Protein AF-A0A7X8NQA2-F1 (afdb_monomer)

Nearest PDB structures (foldseek):
  8ux9-assembly1_A  TM=7.783E-01  e=4.425E-11  Escherichia coli B185
  8v48-assembly1_J  TM=8.030E-01  e=1.819E-10  Escherichia coli B185
  8dl6-assembly1_A  TM=2.059E-01  e=3.584E+00  Homo sapiens

pLDDT: mean 93.81, std 5.47, range [41.94, 98.25]

Solvent-accessible surface area (backbone atoms only — not comparable to full-atom values): 16676 Å² total; per-residue (Å²): 132,83,81,62,21,37,68,70,52,44,52,52,55,52,63,72,46,92,45,40,32,36,39,24,47,40,69,70,57,42,52,46,53,52,48,35,48,76,61,28,90,85,40,56,78,62,43,75,44,42,41,79,44,53,62,37,82,92,47,69,93,54,53,51,56,55,41,46,52,49,57,59,71,71,55,62,86,94,39,76,55,55,82,32,37,31,33,46,35,61,30,56,63,64,83,38,41,39,92,85,78,64,44,73,47,79,71,59,85,61,87,68,55,92,42,42,41,42,32,67,19,21,23,77,56,34,80,58,66,40,58,70,52,54,50,52,49,32,56,68,74,32,59,91,62,47,43,71,68,48,48,52,54,40,57,68,38,47,51,48,23,22,18,50,10,18,22,47,33,50,46,26,52,78,58,73,33,58,88,65,46,68,85,62,76,52,71,88,37,48,48,80,54,96,90,36,78,44,73,41,65,64,49,25,57,56,31,41,75,70,70,37,89,73,20,80,59,45,52,58,52,24,54,49,45,22,65,79,52,30,74,76,47,53,41,97,69,33,18,34,37,54,11,35,35,74,50,19,51,50,38,36,30,45,48,47,22,48,50,42,34,76,71,73,44,55,63,68,61,21,46,37,70,44,65,69,42,56,72,59,51,50,52,53,47,47,55,51,57,39,71,49,66,55,84,78,46,58,53,54,36,67,71,44,102

Sequence (305 aa):
MSNRYSLGGYRIAILARTSKTLLVEGKDDKELVDCLRLSMPAVPTLTVDTQELIDDPALFGLGAKARVDHFLSTLPNGSPIREKVVGFVDREWEEMVDIHTHDPLPWCSPTQTDIRLKTSGHSIENYGFSVDFVEKYLRHFGKSVATEEVVNAVRLAVPESLRAGAAFSEVARRRQLISRCTDILDLSDVSWSNGRLIISSAVDQKLVNRGAHNAVGFISDFNQRYTDRWSTAPFSTEADLHAHGHIGEMVLWMAVAKIVVNSGFSEAVAQELATGRRDERRRVWHVWLASRPLHELSPLDDALA

Mean predicted aligned error: 3.95 Å

Radius of gyration: 20.4 Å; Cα contacts (8 Å, |Δi|>4): 463; chains: 1; bounding box: 51×40×55 Å

Structure (mmCIF, N/CA/C/O backbone):
data_AF-A0A7X8NQA2-F1
#
_entry.id   AF-A0A7X8NQA2-F1
#
loop_
_atom_site.group_PDB
_atom_site.id
_atom_site.type_symbol
_atom_site.label_atom_id
_atom_site.label_alt_id
_atom_site.label_comp_id
_atom_site.label_asym_id
_atom_site.label_entity_id
_atom_site.label_seq_id
_atom_site.pdbx_PDB_ins_code
_atom_site.Cartn_x
_atom_site.Cartn_y
_atom_site.Cartn_z
_atom_site.occupancy
_atom_site.B_iso_or_equiv
_atom_site.auth_seq_id
_atom_site.au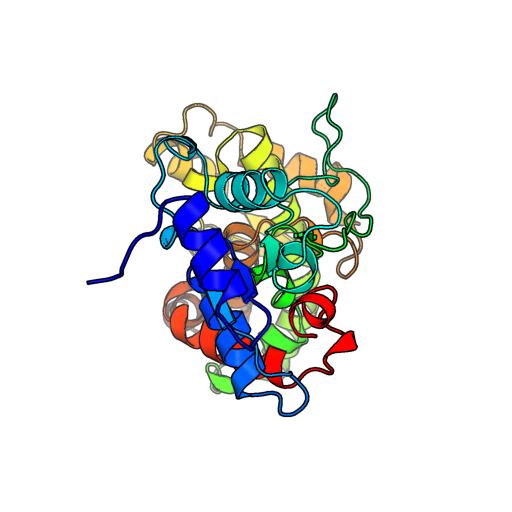th_comp_id
_atom_site.auth_asym_id
_atom_site.auth_atom_id
_atom_site.pdbx_PDB_model_num
ATOM 1 N N . MET A 1 1 ? 7.392 -23.809 -17.533 1.00 41.94 1 MET A N 1
ATOM 2 C CA . MET A 1 1 ? 8.821 -23.473 -17.371 1.00 41.94 1 MET A CA 1
ATOM 3 C C . MET A 1 1 ? 8.957 -22.005 -17.724 1.00 41.94 1 MET A C 1
ATOM 5 O O . MET A 1 1 ? 8.778 -21.679 -18.889 1.00 41.94 1 MET A O 1
ATOM 9 N N . SER A 1 2 ? 9.115 -21.111 -16.745 1.00 53.59 2 SER A N 1
ATOM 10 C CA . SER A 1 2 ? 9.407 -19.711 -17.064 1.00 53.59 2 SER A CA 1
ATOM 11 C C . SER A 1 2 ? 10.858 -19.636 -17.529 1.00 53.59 2 SER A C 1
ATOM 13 O O . SER A 1 2 ? 11.761 -20.102 -16.835 1.00 53.59 2 SER A O 1
ATOM 15 N N . ASN A 1 3 ? 11.079 -19.118 -18.736 1.00 70.00 3 ASN A N 1
ATOM 16 C CA . ASN A 1 3 ? 12.426 -18.820 -19.203 1.00 70.00 3 ASN A CA 1
ATOM 17 C C . ASN A 1 3 ? 12.959 -17.682 -18.335 1.00 70.00 3 ASN A C 1
ATOM 19 O O . ASN A 1 3 ? 12.447 -16.567 -18.403 1.00 70.00 3 ASN A O 1
ATOM 23 N N . ARG A 1 4 ? 13.940 -17.988 -17.488 1.00 91.19 4 ARG A N 1
ATOM 24 C CA . ARG A 1 4 ? 14.677 -16.982 -16.731 1.00 91.19 4 ARG A CA 1
ATOM 25 C C . ARG A 1 4 ? 15.838 -16.475 -17.582 1.00 91.19 4 ARG A C 1
ATOM 27 O O . ARG A 1 4 ? 16.501 -17.261 -18.258 1.00 91.19 4 ARG A O 1
ATOM 34 N N . TYR A 1 5 ? 16.058 -15.169 -17.576 1.00 95.94 5 TYR A N 1
ATOM 35 C CA . TYR A 1 5 ? 17.045 -14.485 -18.403 1.00 95.94 5 TYR A CA 1
ATOM 36 C C . TYR A 1 5 ? 18.242 -14.036 -17.563 1.00 95.94 5 TYR A C 1
ATOM 38 O O . TYR A 1 5 ? 18.062 -13.558 -16.451 1.00 95.94 5 TYR A O 1
ATOM 46 N N . SER A 1 6 ? 19.454 -14.071 -18.119 1.00 96.94 6 SER A N 1
ATOM 47 C CA . SER A 1 6 ? 20.542 -13.228 -17.600 1.00 96.94 6 SER A CA 1
ATOM 48 C C . SER A 1 6 ? 20.225 -11.745 -17.834 1.00 96.94 6 SER A C 1
ATOM 50 O O . SER A 1 6 ? 19.360 -11.420 -18.654 1.00 96.94 6 SER A O 1
ATOM 52 N N . LEU A 1 7 ? 20.960 -10.822 -17.201 1.00 97.06 7 LEU A N 1
ATOM 53 C CA . LEU A 1 7 ? 20.779 -9.380 -17.427 1.00 97.06 7 LEU A CA 1
ATOM 54 C C . LEU A 1 7 ? 20.881 -9.032 -18.919 1.00 97.06 7 LEU A C 1
ATOM 56 O O . LEU A 1 7 ? 20.012 -8.360 -19.472 1.00 97.06 7 LEU A O 1
ATOM 60 N N . GLY A 1 8 ? 21.917 -9.537 -19.597 1.00 96.62 8 GLY A N 1
ATOM 61 C CA . GLY A 1 8 ? 22.110 -9.330 -21.035 1.00 96.62 8 GLY A CA 1
ATOM 62 C C . GLY A 1 8 ? 21.006 -9.964 -21.886 1.00 96.62 8 GLY A C 1
ATOM 63 O O . GLY A 1 8 ? 20.509 -9.332 -22.818 1.00 96.62 8 GLY A O 1
ATOM 64 N N . GLY A 1 9 ? 20.575 -11.181 -21.537 1.00 96.94 9 GLY A N 1
ATOM 65 C CA . GLY A 1 9 ? 19.479 -11.865 -22.226 1.00 96.94 9 GLY A CA 1
ATOM 66 C C . GLY A 1 9 ? 18.154 -11.110 -22.108 1.00 96.94 9 GLY A C 1
ATOM 67 O O . GLY A 1 9 ? 17.432 -10.976 -23.096 1.00 96.94 9 GLY A O 1
ATOM 68 N N . TYR A 1 10 ? 17.868 -10.549 -20.933 1.00 97.62 10 TYR A N 1
ATOM 69 C CA . TYR A 1 10 ? 16.650 -9.783 -20.694 1.00 97.62 10 TYR A CA 1
ATOM 70 C C . TYR A 1 10 ? 16.638 -8.468 -21.484 1.00 97.62 10 TYR A C 1
ATOM 72 O O . TYR A 1 10 ? 15.624 -8.116 -22.086 1.00 97.62 10 TYR A O 1
ATOM 80 N N . ARG A 1 11 ? 17.790 -7.787 -21.601 1.00 97.12 11 ARG A N 1
ATOM 81 C CA . ARG A 1 11 ? 17.921 -6.603 -22.472 1.00 97.12 11 ARG A CA 1
ATOM 82 C C . ARG A 1 11 ? 17.587 -6.918 -23.928 1.00 97.12 11 ARG A C 1
ATOM 84 O O . ARG A 1 11 ? 16.862 -6.160 -24.569 1.00 97.12 11 ARG A O 1
ATOM 91 N N . ILE A 1 12 ? 18.099 -8.035 -24.447 1.00 96.75 12 ILE A N 1
ATOM 92 C CA . ILE A 1 12 ? 17.811 -8.479 -25.818 1.00 96.75 12 ILE A CA 1
ATOM 93 C C . ILE A 1 12 ? 16.317 -8.788 -25.971 1.00 96.75 12 ILE A C 1
ATOM 95 O O . ILE A 1 12 ? 15.709 -8.372 -26.957 1.00 96.75 12 ILE A O 1
ATOM 99 N N . ALA A 1 13 ? 15.711 -9.455 -24.984 1.00 96.88 13 ALA A N 1
ATOM 100 C CA . ALA A 1 13 ? 14.282 -9.754 -24.987 1.00 96.88 13 ALA A CA 1
ATOM 101 C C . ALA A 1 13 ? 13.421 -8.479 -25.036 1.00 96.88 13 ALA A C 1
ATOM 103 O O . ALA A 1 13 ? 12.492 -8.415 -25.837 1.00 96.88 13 ALA A O 1
ATOM 104 N N . ILE A 1 14 ? 13.755 -7.448 -24.251 1.00 97.19 14 ILE A N 1
ATOM 105 C CA . ILE A 1 14 ? 13.066 -6.146 -24.288 1.00 97.19 14 ILE A CA 1
ATOM 106 C C . ILE A 1 14 ? 13.226 -5.478 -25.656 1.00 97.19 14 ILE A C 1
ATOM 108 O O . ILE A 1 14 ? 12.245 -5.037 -26.251 1.00 97.19 14 ILE A O 1
ATOM 112 N N . LEU A 1 15 ? 14.450 -5.421 -26.187 1.00 96.88 15 LEU A N 1
ATOM 113 C CA . LEU A 1 15 ? 14.716 -4.783 -27.479 1.00 96.88 15 LEU A CA 1
ATOM 114 C C . LEU A 1 15 ? 13.950 -5.445 -28.631 1.00 96.88 15 LEU A C 1
ATOM 116 O O . LEU A 1 15 ? 13.504 -4.739 -29.540 1.00 96.88 15 LEU A O 1
ATOM 120 N N . ALA A 1 16 ? 13.765 -6.766 -28.568 1.00 96.31 16 ALA A N 1
ATOM 121 C CA . ALA A 1 16 ? 13.030 -7.545 -29.560 1.00 96.31 16 ALA A CA 1
ATOM 122 C C . ALA A 1 16 ? 11.504 -7.335 -29.518 1.00 96.31 16 ALA A C 1
ATOM 124 O O . ALA A 1 16 ? 10.824 -7.642 -30.497 1.00 96.31 16 ALA A O 1
ATOM 125 N N . ARG A 1 17 ? 10.945 -6.817 -28.416 1.00 95.38 17 ARG A N 1
ATOM 126 C CA . ARG A 1 17 ? 9.503 -6.549 -28.295 1.00 95.38 17 ARG A CA 1
ATOM 127 C C . ARG A 1 17 ? 9.097 -5.316 -29.089 1.00 95.38 17 ARG A C 1
ATOM 129 O O . ARG A 1 17 ? 9.860 -4.360 -29.220 1.00 95.38 17 ARG A O 1
ATOM 136 N N . THR A 1 18 ? 7.867 -5.318 -29.587 1.00 93.31 18 THR A N 1
ATOM 137 C CA . THR A 1 18 ? 7.252 -4.143 -30.218 1.00 93.31 18 THR A CA 1
ATOM 138 C C . THR A 1 18 ? 6.720 -3.150 -29.185 1.00 93.31 18 THR A C 1
ATOM 140 O O . THR A 1 18 ? 6.811 -1.948 -29.408 1.00 93.31 18 THR A O 1
ATOM 143 N N . SER A 1 19 ? 6.194 -3.641 -28.062 1.00 94.25 19 SER A N 1
ATOM 144 C CA . SER A 1 19 ? 5.661 -2.843 -26.955 1.00 94.25 19 SER A CA 1
ATOM 145 C C . SER A 1 19 ? 6.752 -2.350 -26.000 1.00 94.25 19 SER A C 1
ATOM 147 O O . SER A 1 19 ? 7.810 -2.974 -25.859 1.00 94.25 19 SER A O 1
ATOM 149 N N . LYS A 1 20 ? 6.458 -1.252 -25.288 1.00 95.31 20 LYS A N 1
ATOM 150 C CA . LYS A 1 20 ? 7.202 -0.869 -24.080 1.00 95.31 20 LYS A CA 1
ATOM 151 C C . LYS A 1 20 ? 7.049 -1.952 -23.007 1.00 95.31 20 LYS A C 1
ATOM 153 O O . LYS A 1 20 ? 6.038 -2.657 -22.957 1.00 95.31 20 LYS A O 1
ATOM 158 N N . THR A 1 21 ? 8.058 -2.085 -22.156 1.00 97.38 21 THR A N 1
ATOM 159 C CA . THR A 1 21 ? 8.069 -2.993 -21.008 1.00 97.38 21 THR A CA 1
ATOM 160 C C . THR A 1 21 ? 8.017 -2.191 -19.712 1.00 97.38 21 THR A C 1
ATOM 162 O O . THR A 1 21 ? 8.878 -1.346 -19.482 1.00 97.38 21 THR A O 1
ATOM 165 N N . LEU A 1 22 ? 7.047 -2.493 -18.855 1.00 98.00 22 LEU A N 1
ATOM 166 C CA . LEU A 1 22 ? 7.035 -2.058 -17.466 1.00 98.00 22 LEU A CA 1
ATOM 167 C C . LEU A 1 22 ? 7.615 -3.179 -16.602 1.00 98.00 22 LEU A C 1
ATOM 169 O O . LEU A 1 22 ? 7.063 -4.280 -16.565 1.00 98.00 22 LEU A O 1
ATOM 173 N N . LEU A 1 23 ? 8.737 -2.916 -15.939 1.00 98.12 23 LEU A N 1
ATOM 174 C CA . LEU A 1 23 ? 9.367 -3.845 -15.007 1.00 98.12 23 LEU A CA 1
ATOM 175 C C . LEU A 1 23 ? 8.949 -3.496 -13.575 1.00 98.12 23 LEU A C 1
ATOM 177 O O . LEU A 1 23 ? 9.293 -2.427 -13.078 1.00 98.12 23 LEU A O 1
ATOM 181 N N . VAL A 1 24 ? 8.243 -4.405 -12.913 1.00 97.88 24 VAL A N 1
ATOM 182 C CA . VAL A 1 24 ? 7.748 -4.222 -11.541 1.00 97.88 24 VAL A CA 1
ATOM 183 C C . VAL A 1 24 ? 8.433 -5.171 -10.554 1.00 97.88 24 VAL A C 1
ATOM 185 O O . VAL A 1 24 ? 9.085 -6.152 -10.939 1.00 97.88 24 VAL A O 1
ATOM 188 N N . GLU A 1 25 ? 8.294 -4.883 -9.264 1.00 94.81 25 GLU A N 1
ATOM 189 C CA . GLU A 1 25 ? 8.934 -5.642 -8.186 1.00 94.81 25 GLU A CA 1
ATOM 190 C C . GLU A 1 25 ? 8.314 -7.017 -7.953 1.00 94.81 25 GLU A C 1
ATOM 192 O O . GLU A 1 25 ? 9.028 -8.021 -7.814 1.00 94.81 25 GLU A O 1
ATOM 197 N N . GLY A 1 26 ? 6.985 -7.060 -7.897 1.00 94.31 26 GLY A N 1
ATOM 198 C CA . GLY A 1 26 ? 6.239 -8.211 -7.437 1.00 94.31 26 GLY A CA 1
ATOM 199 C C . GLY A 1 26 ? 5.101 -8.618 -8.359 1.00 94.31 26 GLY A C 1
ATOM 200 O O . GLY A 1 26 ? 4.718 -7.952 -9.322 1.00 94.31 26 GLY A O 1
ATOM 201 N N . LYS A 1 27 ? 4.545 -9.786 -8.042 1.00 94.38 27 LYS A N 1
ATOM 202 C CA . LYS A 1 27 ? 3.351 -10.311 -8.706 1.00 94.38 27 LYS A CA 1
ATOM 203 C C . LYS A 1 27 ? 2.117 -9.441 -8.444 1.00 94.38 27 LYS A C 1
ATOM 205 O O . LYS A 1 27 ? 1.296 -9.314 -9.340 1.00 94.38 27 LYS A O 1
ATOM 210 N N . ASP A 1 28 ? 2.012 -8.839 -7.258 1.00 93.38 28 ASP A N 1
ATOM 211 C CA . ASP A 1 28 ? 0.849 -8.043 -6.862 1.00 93.38 28 ASP A CA 1
ATOM 212 C C . ASP A 1 28 ? 0.816 -6.732 -7.677 1.00 93.38 28 ASP A C 1
ATOM 214 O O . ASP A 1 28 ? -0.228 -6.377 -8.224 1.00 93.38 28 ASP A O 1
ATOM 218 N N . ASP A 1 29 ? 1.978 -6.099 -7.896 1.00 95.06 29 ASP A N 1
ATOM 219 C CA . ASP A 1 29 ? 2.140 -4.963 -8.818 1.00 95.06 29 ASP A CA 1
ATOM 220 C C . ASP A 1 29 ? 1.746 -5.334 -10.241 1.00 95.06 29 ASP A C 1
ATOM 222 O O . ASP A 1 29 ? 0.989 -4.626 -10.908 1.00 95.06 29 ASP A O 1
ATOM 226 N N . LYS A 1 30 ? 2.236 -6.488 -10.707 1.00 96.38 30 LYS A N 1
ATOM 227 C CA . LYS A 1 30 ? 1.930 -6.980 -12.047 1.00 96.38 30 LYS A CA 1
ATOM 228 C C . LYS A 1 30 ? 0.434 -7.223 -12.221 1.00 96.38 30 LYS A C 1
ATOM 230 O O . LYS A 1 30 ? -0.120 -6.821 -13.240 1.00 96.38 30 LYS A O 1
ATOM 235 N N . GLU A 1 31 ? -0.212 -7.865 -11.252 1.00 95.44 31 GLU A N 1
ATOM 236 C CA . GLU A 1 31 ? -1.652 -8.130 -11.263 1.00 95.44 31 GLU A CA 1
ATOM 237 C C . GLU A 1 31 ? -2.468 -6.834 -11.311 1.00 95.44 31 GLU A C 1
ATOM 239 O O . GLU A 1 31 ? -3.421 -6.749 -12.092 1.00 95.44 31 GLU A O 1
ATOM 244 N N . LEU A 1 32 ? -2.085 -5.819 -10.529 1.00 95.00 32 LEU A N 1
ATOM 245 C CA . LEU A 1 32 ? -2.724 -4.506 -10.563 1.00 95.00 32 LEU A CA 1
ATOM 246 C C . LEU A 1 32 ? -2.585 -3.864 -11.949 1.00 95.00 32 LEU A C 1
ATOM 248 O O . LEU A 1 32 ? -3.592 -3.509 -12.562 1.00 95.00 32 LEU A O 1
ATOM 252 N N . VAL A 1 33 ? -1.358 -3.747 -12.465 1.00 95.38 33 VAL A N 1
ATOM 253 C CA . VAL A 1 33 ? -1.089 -3.097 -13.759 1.00 95.38 33 VAL A CA 1
ATOM 254 C C . VAL A 1 33 ? -1.792 -3.833 -14.900 1.00 95.38 33 VAL A C 1
ATOM 256 O O . VAL A 1 33 ? -2.425 -3.196 -15.744 1.00 95.38 33 VAL A O 1
ATOM 259 N N . ASP A 1 34 ? -1.737 -5.169 -14.929 1.00 94.88 34 ASP A N 1
ATOM 260 C CA . ASP A 1 34 ? -2.448 -5.957 -15.938 1.00 94.88 34 ASP A CA 1
ATOM 261 C C . ASP A 1 34 ? -3.965 -5.745 -15.846 1.00 94.88 34 ASP A C 1
ATOM 263 O O . ASP A 1 34 ? -4.623 -5.601 -16.879 1.00 94.88 34 ASP A O 1
ATOM 267 N N . CYS A 1 35 ? -4.530 -5.659 -14.637 1.00 94.12 35 CYS A N 1
ATOM 268 C CA . CYS A 1 35 ? -5.949 -5.364 -14.464 1.00 94.12 35 CYS A CA 1
ATOM 269 C C . CYS A 1 35 ? -6.316 -3.971 -14.992 1.00 94.12 35 CYS A C 1
ATOM 271 O O . CYS A 1 35 ? -7.316 -3.837 -15.703 1.00 94.12 35 CYS A O 1
ATOM 273 N N . LEU A 1 36 ? -5.521 -2.943 -14.679 1.00 94.00 36 LEU A N 1
ATOM 274 C CA . LEU A 1 36 ? -5.752 -1.577 -15.156 1.00 94.00 36 LEU A CA 1
ATOM 275 C C . LEU A 1 36 ? -5.673 -1.506 -16.680 1.00 94.00 36 LEU A C 1
ATOM 277 O O . LEU A 1 36 ? -6.605 -1.019 -17.317 1.00 94.00 36 LEU A O 1
ATOM 281 N N . ARG A 1 37 ? -4.629 -2.090 -17.273 1.00 93.06 37 ARG A N 1
ATOM 282 C CA . ARG A 1 37 ? -4.440 -2.159 -18.728 1.00 93.06 37 ARG A CA 1
ATOM 283 C C . ARG A 1 37 ? -5.601 -2.846 -19.444 1.00 93.06 37 ARG A C 1
ATOM 285 O O . ARG A 1 37 ? -6.005 -2.409 -20.514 1.00 93.06 37 ARG A O 1
ATOM 292 N N . LEU A 1 38 ? -6.131 -3.931 -18.881 1.00 91.94 38 LEU A N 1
ATOM 293 C CA . LEU A 1 38 ? -7.266 -4.650 -19.471 1.00 91.94 38 LEU A CA 1
ATOM 294 C C . LEU A 1 38 ? -8.598 -3.909 -19.292 1.00 91.94 38 LEU A C 1
ATOM 296 O O . LEU A 1 38 ? -9.510 -4.098 -20.093 1.00 91.94 38 LEU A O 1
ATOM 300 N N . SER A 1 39 ? -8.717 -3.091 -18.247 1.00 92.88 39 SER A N 1
ATOM 301 C CA . SER A 1 39 ? -9.969 -2.417 -17.888 1.00 92.88 39 SER A CA 1
ATOM 302 C C . SER A 1 39 ? -10.088 -1.003 -18.456 1.00 92.88 39 SER A C 1
ATOM 304 O O . SER A 1 39 ? -11.200 -0.491 -18.571 1.00 92.88 39 SER A O 1
ATOM 306 N N . MET A 1 40 ? -8.969 -0.365 -18.808 1.00 91.75 40 MET A N 1
ATOM 307 C CA . MET A 1 40 ? -8.910 1.014 -19.288 1.00 91.75 40 MET A CA 1
ATOM 308 C C . MET A 1 40 ? -8.550 1.057 -20.785 1.00 91.75 40 MET A C 1
ATOM 310 O O . MET A 1 40 ? -7.379 0.927 -21.135 1.00 91.75 40 MET A O 1
ATOM 314 N N . PRO A 1 41 ? -9.512 1.317 -21.695 1.00 85.56 41 PRO A N 1
ATOM 315 C CA . PRO A 1 41 ? -9.259 1.324 -23.141 1.00 85.56 41 PRO A CA 1
ATOM 316 C C . PRO A 1 41 ? -8.228 2.359 -23.615 1.00 85.56 41 PRO A C 1
ATOM 318 O O . PRO A 1 41 ? -7.690 2.230 -24.710 1.00 85.56 41 PRO A O 1
ATOM 321 N N . ALA A 1 42 ? -7.987 3.403 -22.817 1.00 85.75 42 ALA A N 1
ATOM 322 C CA . ALA A 1 42 ? -7.022 4.456 -23.119 1.00 85.75 42 ALA A CA 1
ATOM 323 C C . ALA A 1 42 ? -5.562 4.040 -22.861 1.00 85.75 42 ALA A C 1
ATOM 325 O O . ALA A 1 42 ? -4.656 4.735 -23.315 1.00 85.75 42 ALA A O 1
ATOM 326 N N . VAL A 1 43 ? -5.328 2.936 -22.143 1.00 87.94 43 VAL A N 1
ATOM 327 C CA . VAL A 1 43 ? -3.980 2.471 -21.809 1.00 87.94 43 VAL A CA 1
ATOM 328 C C . VAL A 1 43 ? -3.367 1.758 -23.025 1.00 87.94 43 VAL A C 1
ATOM 330 O O . VAL A 1 43 ? -3.952 0.788 -23.521 1.00 87.94 43 VAL A O 1
ATOM 333 N N . PRO A 1 44 ? -2.204 2.204 -23.537 1.00 88.25 44 PRO A N 1
ATOM 334 C CA . PRO A 1 44 ? -1.518 1.546 -24.641 1.00 88.25 44 PRO A CA 1
ATOM 335 C C . PRO A 1 44 ? -1.130 0.096 -24.324 1.00 88.25 44 PRO A C 1
ATOM 337 O O . PRO A 1 44 ? -1.061 -0.361 -23.183 1.00 88.25 44 PRO A O 1
ATOM 340 N N . THR A 1 45 ? -0.835 -0.665 -25.381 1.00 89.50 45 THR A N 1
ATOM 341 C CA . THR A 1 45 ? -0.319 -2.027 -25.213 1.00 89.50 45 THR A CA 1
ATOM 342 C C . THR A 1 45 ? 1.103 -1.982 -24.658 1.00 89.50 45 THR A C 1
ATOM 344 O O . THR A 1 45 ? 2.045 -1.630 -25.368 1.00 89.50 45 THR A O 1
ATOM 347 N N . LEU A 1 46 ? 1.254 -2.406 -23.407 1.00 93.81 46 LEU A N 1
ATOM 348 C CA . LEU A 1 46 ? 2.530 -2.559 -22.714 1.00 93.81 46 LEU A CA 1
ATOM 349 C C . LEU A 1 46 ? 2.696 -3.993 -22.198 1.00 93.81 46 LEU A C 1
ATOM 351 O O . LEU A 1 46 ? 1.717 -4.691 -21.916 1.00 93.81 46 LEU A O 1
ATOM 355 N N . THR A 1 47 ? 3.944 -4.432 -22.084 1.00 96.12 47 THR A N 1
ATOM 356 C CA . THR A 1 47 ? 4.305 -5.713 -21.468 1.00 96.12 47 THR A CA 1
ATOM 357 C C . THR A 1 47 ? 4.672 -5.474 -20.012 1.00 96.12 47 THR A C 1
ATOM 359 O O . THR A 1 47 ? 5.593 -4.711 -19.749 1.00 96.12 47 THR A O 1
ATOM 362 N N . VAL A 1 48 ? 3.991 -6.131 -19.073 1.00 97.06 48 VAL A N 1
ATOM 363 C CA . VAL A 1 48 ? 4.335 -6.056 -17.645 1.00 97.06 48 VAL A CA 1
ATOM 364 C C . VAL A 1 48 ? 5.152 -7.275 -17.258 1.00 97.06 48 VAL A C 1
ATOM 366 O O . VAL A 1 48 ? 4.650 -8.399 -17.328 1.00 97.06 48 VAL A O 1
ATOM 369 N N . ASP A 1 49 ? 6.374 -7.057 -16.807 1.00 97.31 49 ASP A N 1
ATOM 370 C CA . ASP A 1 49 ? 7.292 -8.097 -16.362 1.00 97.31 49 ASP A CA 1
ATOM 371 C C . ASP A 1 49 ? 7.629 -7.908 -14.884 1.00 97.31 49 ASP A C 1
ATOM 373 O O . ASP A 1 49 ? 7.656 -6.787 -14.388 1.00 97.31 49 ASP A O 1
ATOM 377 N N . THR A 1 50 ? 7.926 -9.000 -14.183 1.00 97.50 50 THR A N 1
ATOM 378 C CA . THR A 1 50 ? 8.458 -8.946 -12.815 1.00 97.50 50 THR A CA 1
ATOM 379 C C . THR A 1 50 ? 9.967 -9.167 -12.827 1.00 97.50 50 THR A C 1
ATOM 381 O O . THR A 1 50 ? 10.501 -9.862 -13.699 1.00 97.50 50 THR A O 1
ATOM 384 N N . GLN A 1 51 ? 10.673 -8.639 -11.823 1.00 95.94 51 GLN A N 1
ATOM 385 C CA . GLN A 1 51 ? 12.118 -8.883 -11.658 1.00 95.94 51 GLN A CA 1
ATOM 386 C C . GLN A 1 51 ? 12.495 -10.372 -11.563 1.00 95.94 51 GLN A C 1
ATOM 388 O O . GLN A 1 51 ? 13.627 -10.737 -11.872 1.00 95.94 51 GLN A O 1
ATOM 393 N N . GLU A 1 52 ? 11.550 -11.251 -11.209 1.00 95.81 52 GLU A N 1
ATOM 394 C CA . GLU A 1 52 ? 11.770 -12.701 -11.124 1.00 95.81 52 GLU A CA 1
ATOM 395 C C . GLU A 1 52 ? 12.129 -13.346 -12.471 1.00 95.81 52 GLU A C 1
ATOM 397 O O . GLU A 1 52 ? 12.678 -14.450 -12.501 1.00 95.81 52 GLU A O 1
ATOM 402 N N . LEU A 1 53 ? 11.837 -12.671 -13.588 1.00 96.12 53 LEU A N 1
ATOM 403 C CA . LEU A 1 53 ? 12.251 -13.111 -14.919 1.00 96.12 53 LEU A CA 1
ATOM 404 C C . LEU A 1 53 ? 13.765 -12.988 -15.139 1.00 96.12 53 LEU A C 1
ATOM 406 O O . LEU A 1 53 ? 14.279 -13.600 -16.074 1.00 96.12 53 LEU A O 1
ATOM 410 N N . ILE A 1 54 ? 14.480 -12.238 -14.297 1.00 96.19 54 ILE A N 1
ATOM 411 C CA . ILE A 1 54 ? 15.922 -12.012 -14.407 1.00 96.19 54 ILE A CA 1
ATOM 412 C C . ILE A 1 54 ? 16.653 -12.868 -13.368 1.00 96.19 54 ILE A C 1
ATOM 414 O O . ILE A 1 54 ? 16.601 -12.584 -12.175 1.00 96.19 54 ILE A O 1
ATOM 418 N N . ASP A 1 55 ? 17.370 -13.896 -13.804 1.00 95.56 55 ASP A N 1
ATOM 419 C CA . ASP A 1 55 ? 18.160 -14.801 -12.965 1.00 95.56 55 ASP A CA 1
ATOM 420 C C . ASP A 1 55 ? 19.631 -14.699 -13.367 1.00 95.56 55 ASP A C 1
ATOM 422 O O . ASP A 1 55 ? 20.127 -15.404 -14.247 1.00 95.56 55 ASP A O 1
ATOM 426 N N . ASP A 1 56 ? 20.302 -13.725 -12.761 1.00 97.12 56 ASP A N 1
ATOM 427 C CA . ASP A 1 56 ? 21.694 -13.389 -13.020 1.00 97.12 56 ASP A CA 1
ATOM 428 C C . ASP A 1 56 ? 22.468 -13.404 -11.692 1.00 97.12 56 ASP A C 1
ATOM 430 O O . ASP A 1 56 ? 21.964 -12.850 -10.708 1.00 97.12 56 ASP A O 1
ATOM 434 N N . PRO A 1 57 ? 23.678 -13.993 -11.628 1.00 96.62 57 PRO A N 1
ATOM 435 C CA . PRO A 1 57 ? 24.484 -14.017 -10.407 1.00 96.62 57 PRO A CA 1
ATOM 436 C C . PRO A 1 57 ? 24.722 -12.638 -9.778 1.00 96.62 57 PRO A C 1
ATOM 438 O O . PRO A 1 57 ? 24.845 -12.543 -8.558 1.00 96.62 57 PRO A O 1
ATOM 441 N N . ALA A 1 58 ? 24.744 -11.565 -10.579 1.00 96.56 58 ALA A N 1
ATOM 442 C CA . ALA A 1 58 ? 24.894 -10.195 -10.082 1.00 96.56 58 ALA A CA 1
ATOM 443 C C . ALA A 1 58 ? 23.724 -9.727 -9.193 1.00 96.56 58 ALA A C 1
ATOM 445 O O . ALA A 1 58 ? 23.857 -8.748 -8.463 1.00 96.56 58 ALA A O 1
ATOM 446 N N . LEU A 1 59 ? 22.584 -10.422 -9.246 1.00 96.75 59 LEU A N 1
ATOM 447 C CA . LEU A 1 59 ? 21.374 -10.100 -8.492 1.00 96.75 59 LEU A CA 1
ATOM 448 C C . LEU A 1 59 ? 21.226 -10.914 -7.199 1.00 96.75 59 LEU A C 1
ATOM 450 O O . LEU A 1 59 ? 20.257 -10.726 -6.461 1.00 96.75 59 LEU A O 1
ATOM 454 N N . PHE A 1 60 ? 22.144 -11.842 -6.918 1.00 95.88 60 PHE A N 1
ATOM 455 C CA . PHE A 1 60 ? 22.023 -12.732 -5.766 1.00 95.88 60 PHE A CA 1
ATOM 456 C C . PHE A 1 60 ? 22.105 -11.955 -4.448 1.00 95.88 60 PHE A C 1
ATOM 458 O O . PHE A 1 60 ? 23.023 -11.173 -4.217 1.00 95.88 60 PHE A O 1
ATOM 465 N N . GLY A 1 61 ? 21.127 -12.191 -3.570 1.00 95.19 61 GLY A N 1
ATOM 466 C CA . GLY A 1 61 ? 21.010 -11.514 -2.275 1.00 95.19 61 GLY A CA 1
ATOM 467 C C . GLY A 1 61 ? 20.341 -10.136 -2.323 1.00 95.19 61 GLY A C 1
ATOM 468 O O . GLY A 1 61 ? 20.098 -9.561 -1.265 1.00 95.19 61 GLY A O 1
ATOM 469 N N . LEU A 1 62 ? 20.003 -9.615 -3.507 1.00 96.50 62 LEU A N 1
ATOM 470 C CA . LEU A 1 62 ? 19.263 -8.359 -3.634 1.00 96.50 62 LEU A CA 1
ATOM 471 C C . LEU A 1 62 ? 17.754 -8.573 -3.428 1.00 96.50 62 LEU A C 1
ATOM 473 O O . LEU A 1 62 ? 17.180 -9.555 -3.904 1.00 96.50 62 LEU A O 1
ATOM 477 N N . GLY A 1 63 ? 17.107 -7.620 -2.749 1.00 94.44 63 GLY A N 1
ATOM 478 C CA . GLY A 1 63 ? 15.643 -7.532 -2.671 1.00 94.44 63 GLY A CA 1
ATOM 479 C C . GLY A 1 63 ? 15.005 -7.167 -4.018 1.00 94.44 63 GLY A C 1
ATOM 480 O O . GLY A 1 63 ? 15.704 -6.737 -4.935 1.00 94.44 63 GLY A O 1
ATOM 481 N N . ALA A 1 64 ? 13.683 -7.326 -4.146 1.00 95.38 64 ALA A N 1
ATOM 482 C CA . ALA A 1 64 ? 12.957 -7.148 -5.412 1.00 95.38 64 ALA A CA 1
ATOM 483 C C . ALA A 1 64 ? 13.213 -5.774 -6.057 1.00 95.38 64 ALA A C 1
ATOM 485 O O . ALA A 1 64 ? 13.744 -5.716 -7.169 1.00 95.38 64 ALA A O 1
ATOM 486 N N . LYS A 1 65 ? 12.971 -4.689 -5.317 1.00 95.62 65 LYS A N 1
ATOM 487 C CA . LYS A 1 65 ? 13.338 -3.323 -5.696 1.00 95.62 65 LYS A CA 1
ATOM 488 C C . LYS A 1 65 ? 14.776 -3.166 -6.168 1.00 95.62 65 LYS A C 1
ATOM 490 O O . LYS A 1 65 ? 15.034 -2.687 -7.267 1.00 95.62 65 LYS A O 1
ATOM 495 N N . ALA A 1 66 ? 15.727 -3.636 -5.360 1.00 96.25 66 ALA A N 1
ATOM 496 C CA . ALA A 1 66 ? 17.149 -3.527 -5.663 1.00 96.25 66 ALA A CA 1
ATOM 497 C C . ALA A 1 66 ? 17.527 -4.278 -6.951 1.00 96.25 66 ALA A C 1
ATOM 499 O O . ALA A 1 66 ? 18.454 -3.868 -7.645 1.00 96.25 66 ALA A O 1
ATOM 500 N N . ARG A 1 67 ? 16.807 -5.349 -7.310 1.00 97.81 67 ARG A N 1
ATOM 501 C CA . ARG A 1 67 ? 16.995 -6.055 -8.587 1.00 97.81 67 ARG A CA 1
ATOM 502 C C . ARG A 1 67 ? 16.486 -5.240 -9.773 1.00 97.81 67 ARG A C 1
ATOM 504 O O . ARG A 1 67 ? 17.185 -5.187 -10.786 1.00 97.81 67 ARG A O 1
ATOM 511 N N . VAL A 1 68 ? 15.325 -4.590 -9.645 1.00 97.88 68 VAL A N 1
ATOM 512 C CA . VAL A 1 68 ? 14.812 -3.645 -10.656 1.00 97.88 68 VAL A CA 1
ATOM 513 C C . VAL A 1 68 ? 15.812 -2.505 -10.846 1.00 97.88 68 VAL A C 1
ATOM 5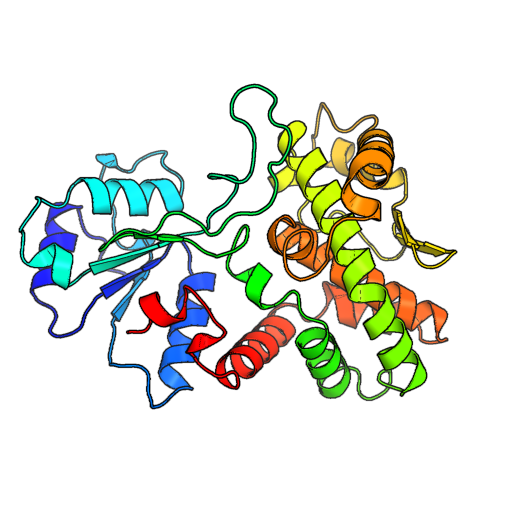15 O O . VAL A 1 68 ? 16.287 -2.282 -11.959 1.00 97.88 68 VAL A O 1
ATOM 518 N N . ASP A 1 69 ? 16.219 -1.860 -9.753 1.00 97.19 69 ASP A N 1
ATOM 519 C CA . ASP A 1 69 ? 17.163 -0.740 -9.769 1.00 97.19 69 ASP A CA 1
ATOM 520 C C . ASP A 1 69 ? 18.524 -1.138 -10.346 1.00 97.19 69 ASP A C 1
ATOM 522 O O . ASP A 1 69 ? 19.090 -0.416 -11.172 1.00 97.19 69 ASP A O 1
ATOM 526 N N . HIS A 1 70 ? 19.033 -2.321 -9.984 1.00 97.94 70 HIS A N 1
ATOM 527 C CA . HIS A 1 70 ? 20.267 -2.847 -10.555 1.00 97.94 70 HIS A CA 1
ATOM 528 C C . HIS A 1 70 ? 20.137 -3.014 -12.069 1.00 97.94 70 HIS A C 1
ATOM 530 O O . HIS A 1 70 ? 20.980 -2.508 -12.810 1.00 97.94 70 HIS A O 1
ATOM 536 N N . PHE A 1 71 ? 19.069 -3.658 -12.550 1.00 98.00 71 PHE A N 1
ATOM 537 C CA . PHE A 1 71 ? 18.841 -3.814 -13.985 1.00 98.00 71 PHE A CA 1
ATOM 538 C C . PHE A 1 71 ? 18.820 -2.458 -14.705 1.00 98.00 71 PHE A C 1
ATOM 540 O O . PHE A 1 71 ? 19.571 -2.279 -15.668 1.00 98.00 71 PHE A O 1
ATOM 547 N N . LEU A 1 72 ? 18.044 -1.492 -14.208 1.00 97.50 72 LEU A N 1
ATOM 548 C CA . LEU A 1 72 ? 17.943 -0.148 -14.785 1.00 97.50 72 LEU A CA 1
ATOM 549 C C . LEU A 1 72 ? 19.290 0.589 -14.808 1.00 97.50 72 LEU A C 1
ATOM 551 O O . LEU A 1 72 ? 19.639 1.208 -15.814 1.00 97.50 72 LEU A O 1
ATOM 555 N N . SER A 1 73 ? 20.083 0.478 -13.738 1.00 96.38 73 SER A N 1
ATOM 556 C CA . SER A 1 73 ? 21.404 1.121 -13.640 1.00 96.38 73 SER A CA 1
ATOM 557 C C . SER A 1 73 ? 22.409 0.595 -14.667 1.00 96.38 73 SER A C 1
ATOM 559 O O . SER A 1 73 ? 23.364 1.279 -15.031 1.00 96.38 73 SER A O 1
ATOM 561 N N . THR A 1 74 ? 22.184 -0.620 -15.167 1.00 95.88 74 THR A N 1
ATOM 562 C CA . THR A 1 74 ? 23.071 -1.263 -16.135 1.00 95.88 74 THR A CA 1
ATOM 563 C C . THR A 1 74 ? 22.759 -0.889 -17.592 1.00 95.88 74 THR A C 1
ATOM 565 O O . THR A 1 74 ? 23.442 -1.360 -18.510 1.00 95.88 74 THR A O 1
ATOM 568 N N . LEU A 1 75 ? 21.725 -0.069 -17.826 1.00 95.88 75 LEU A N 1
ATOM 569 C CA . LEU A 1 75 ? 21.301 0.372 -19.153 1.00 95.88 75 LEU A CA 1
ATOM 570 C C . LEU A 1 75 ? 22.140 1.574 -19.622 1.00 95.88 75 LEU A C 1
ATOM 572 O O . LEU A 1 75 ? 22.10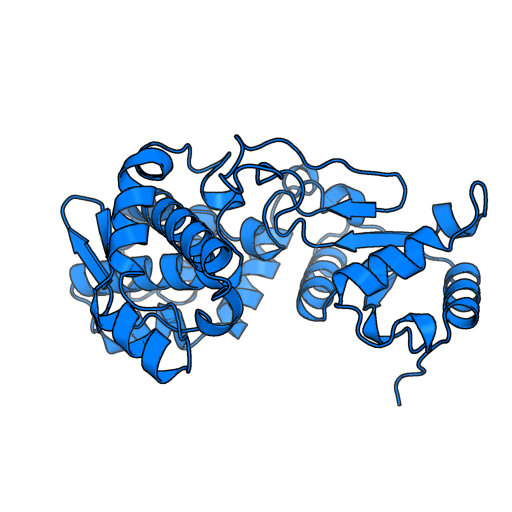6 2.624 -18.976 1.00 95.88 75 LEU A O 1
ATOM 576 N N . PRO A 1 76 ? 22.858 1.476 -20.758 1.00 92.00 76 PRO A N 1
ATOM 577 C CA . PRO A 1 76 ? 23.687 2.577 -21.240 1.00 92.00 76 PRO A CA 1
ATOM 578 C C . PRO A 1 76 ? 22.858 3.827 -21.562 1.00 92.00 76 PRO A C 1
ATOM 580 O O . PRO A 1 76 ? 21.796 3.737 -22.183 1.00 92.00 76 PRO A O 1
ATOM 583 N N . ASN A 1 77 ? 23.367 5.003 -21.190 1.00 91.50 77 ASN A N 1
ATOM 584 C CA . ASN A 1 77 ? 22.758 6.284 -21.557 1.00 91.50 77 ASN A CA 1
ATOM 585 C C . ASN A 1 77 ? 22.671 6.425 -23.086 1.00 91.50 77 ASN A C 1
ATOM 587 O O . ASN A 1 77 ? 23.608 6.068 -23.799 1.00 91.50 77 ASN A O 1
ATOM 591 N N . GLY A 1 78 ? 21.538 6.926 -23.585 1.00 88.19 78 GLY A N 1
ATOM 592 C CA . GLY A 1 78 ? 21.272 7.055 -25.025 1.00 88.19 78 GLY A CA 1
ATOM 593 C C . GLY A 1 78 ? 21.021 5.731 -25.759 1.00 88.19 78 GLY A C 1
ATOM 594 O O . GLY A 1 78 ? 20.912 5.723 -26.982 1.00 88.19 78 GLY A O 1
ATOM 595 N N . SER A 1 79 ? 20.939 4.600 -25.048 1.00 93.19 79 SER A N 1
ATOM 596 C CA . SER A 1 79 ? 20.587 3.321 -25.664 1.00 93.19 79 SER A CA 1
ATOM 597 C C . SER A 1 79 ? 19.088 3.255 -25.994 1.00 93.19 79 SER A C 1
ATOM 599 O O . SER A 1 79 ? 18.282 3.609 -25.130 1.00 93.19 79 SER A O 1
ATOM 601 N N . PRO A 1 80 ? 18.691 2.686 -27.153 1.00 94.19 80 PRO A N 1
ATOM 602 C CA . PRO A 1 80 ? 17.281 2.499 -27.519 1.00 94.19 80 PRO A CA 1
ATOM 603 C C . PRO A 1 80 ? 16.461 1.701 -26.498 1.00 94.19 80 PRO A C 1
ATOM 605 O O . PRO A 1 80 ? 15.239 1.788 -26.472 1.00 94.19 80 PRO A O 1
ATOM 608 N N . ILE A 1 81 ? 17.114 0.902 -25.646 1.00 95.50 81 ILE A N 1
ATOM 609 C CA . ILE A 1 81 ? 16.411 0.160 -24.598 1.00 95.50 81 ILE A CA 1
ATOM 610 C C . ILE A 1 81 ? 15.760 1.086 -23.567 1.00 95.50 81 ILE A C 1
ATOM 612 O O . ILE A 1 81 ? 14.705 0.732 -23.055 1.00 95.50 81 ILE A O 1
ATOM 616 N N . ARG A 1 82 ? 16.337 2.265 -23.288 1.00 94.88 82 ARG A N 1
ATOM 617 C CA . ARG A 1 82 ? 15.796 3.214 -22.298 1.00 94.88 82 ARG A CA 1
ATOM 618 C C . ARG A 1 82 ? 14.441 3.783 -22.715 1.00 94.88 82 ARG A C 1
ATOM 620 O O . ARG A 1 82 ? 13.625 4.082 -21.863 1.00 94.88 82 ARG A O 1
ATOM 627 N N . GLU A 1 83 ? 14.166 3.850 -24.014 1.00 93.56 83 GLU A N 1
ATOM 628 C CA . GLU A 1 83 ? 12.854 4.247 -24.546 1.00 93.56 83 GLU A CA 1
ATOM 629 C C . GLU A 1 83 ? 11.826 3.102 -24.496 1.00 93.56 83 GLU A C 1
ATOM 631 O O . GLU A 1 83 ? 10.627 3.312 -24.684 1.00 93.56 83 GLU A O 1
ATOM 636 N N . LYS A 1 84 ? 12.295 1.869 -24.263 1.00 95.88 84 LYS A N 1
ATOM 637 C CA . LYS A 1 84 ? 11.493 0.640 -24.263 1.00 95.88 84 LYS A CA 1
ATOM 638 C C . LYS A 1 84 ? 11.251 0.051 -22.882 1.00 95.88 84 LYS A C 1
ATOM 640 O O . LYS A 1 84 ? 10.484 -0.907 -22.794 1.00 95.88 84 LYS A O 1
ATOM 645 N N . VAL A 1 85 ? 11.892 0.556 -21.833 1.00 97.06 85 VAL A N 1
ATOM 646 C CA . VAL A 1 85 ? 11.719 0.027 -20.482 1.00 97.06 85 VAL A CA 1
ATOM 647 C C . VAL A 1 85 ? 11.600 1.131 -19.453 1.00 97.06 85 VAL A C 1
ATOM 649 O O . VAL A 1 85 ? 12.395 2.064 -19.433 1.00 97.06 85 VAL A O 1
ATOM 652 N N . VAL A 1 86 ? 10.629 0.959 -18.568 1.00 97.44 86 VAL A N 1
ATOM 653 C CA . VAL A 1 86 ? 10.453 1.754 -17.359 1.00 97.44 86 VAL A CA 1
ATOM 654 C C . VAL A 1 86 ? 10.338 0.774 -16.199 1.00 97.44 86 VAL A C 1
ATOM 656 O O . VAL A 1 86 ? 9.672 -0.254 -16.321 1.00 97.44 86 VAL A O 1
ATOM 659 N N . GLY A 1 87 ? 11.017 1.042 -15.090 1.00 97.88 87 GLY A N 1
ATOM 660 C CA . GLY A 1 87 ? 10.758 0.349 -13.834 1.00 97.88 87 GLY A CA 1
ATOM 661 C C . GLY A 1 87 ? 9.723 1.101 -13.014 1.00 97.88 87 GLY A C 1
ATOM 662 O O . GLY A 1 87 ? 9.777 2.326 -12.956 1.00 97.88 87 GLY A O 1
ATOM 663 N N . PHE A 1 88 ? 8.817 0.376 -12.371 1.00 97.62 88 PHE A N 1
ATOM 664 C CA . PHE A 1 88 ? 7.887 0.929 -11.393 1.00 97.62 88 PHE A CA 1
ATOM 665 C C . PHE A 1 88 ? 8.092 0.206 -10.067 1.00 97.62 88 PHE A C 1
ATOM 667 O O . PHE A 1 88 ? 7.946 -1.015 -9.995 1.00 97.62 88 PHE A O 1
ATOM 674 N N . VAL A 1 89 ? 8.522 0.969 -9.066 1.00 97.19 89 VAL A N 1
ATOM 675 C CA . VAL A 1 89 ? 8.970 0.461 -7.769 1.00 97.19 89 VAL A CA 1
ATOM 676 C C . VAL A 1 89 ? 8.240 1.154 -6.628 1.00 97.19 89 VAL A C 1
ATOM 678 O O . VAL A 1 89 ? 7.837 2.317 -6.724 1.00 97.19 89 VAL A O 1
ATOM 681 N N . ASP A 1 90 ? 8.130 0.451 -5.519 1.00 95.12 90 ASP A N 1
ATOM 682 C CA . ASP A 1 90 ? 7.689 0.976 -4.248 1.00 95.12 90 ASP A CA 1
ATOM 683 C C . ASP A 1 90 ? 8.681 2.038 -3.764 1.00 95.12 90 ASP A C 1
ATOM 685 O O . ASP A 1 90 ? 9.910 1.866 -3.746 1.00 95.12 90 ASP A O 1
ATOM 689 N N . ARG A 1 91 ? 8.152 3.178 -3.323 1.00 94.06 91 ARG A N 1
ATOM 690 C CA . ARG A 1 91 ? 8.965 4.220 -2.686 1.00 94.06 91 ARG A CA 1
ATOM 691 C C . ARG A 1 91 ? 9.636 3.687 -1.428 1.00 94.06 91 ARG A C 1
ATOM 693 O O . ARG A 1 91 ? 10.750 4.108 -1.108 1.00 94.06 91 ARG A O 1
ATOM 700 N N . GLU A 1 92 ? 8.994 2.735 -0.750 1.00 90.25 92 GLU A N 1
ATOM 701 C CA . GLU A 1 92 ? 9.355 2.287 0.588 1.00 90.25 92 GLU A CA 1
ATOM 702 C C . GLU A 1 92 ? 9.589 3.516 1.475 1.00 90.25 92 GLU A C 1
ATOM 704 O O . GLU A 1 92 ? 8.689 4.322 1.637 1.00 90.25 92 GLU A O 1
ATOM 709 N N . TRP A 1 93 ? 10.787 3.705 2.025 1.00 91.00 93 TRP A N 1
ATOM 710 C CA . TRP A 1 93 ? 11.124 4.840 2.886 1.00 91.00 93 TRP A CA 1
ATOM 711 C C . TRP A 1 93 ? 11.994 5.893 2.186 1.00 91.00 93 TRP A C 1
ATOM 713 O O . TRP A 1 93 ? 12.469 6.825 2.839 1.00 91.00 93 TRP A O 1
ATOM 723 N N . GLU A 1 94 ? 12.232 5.759 0.876 1.00 91.31 94 GLU A N 1
ATOM 724 C CA . GLU A 1 94 ? 13.036 6.720 0.117 1.00 91.31 94 GLU A CA 1
ATOM 725 C C . GLU A 1 94 ? 12.382 8.102 0.130 1.00 91.31 94 GLU A C 1
ATOM 727 O O . GLU A 1 94 ? 11.208 8.252 -0.204 1.00 91.31 94 GLU A O 1
ATOM 732 N N . GLU A 1 95 ? 13.158 9.130 0.484 1.00 91.19 95 GLU A N 1
ATOM 733 C CA . GLU A 1 95 ? 12.690 10.525 0.526 1.00 91.19 95 GLU A CA 1
ATOM 734 C C . GLU A 1 95 ? 11.527 10.749 1.519 1.00 91.19 95 GLU A C 1
ATOM 736 O O . GLU A 1 95 ? 10.828 11.751 1.424 1.00 91.19 95 GLU A O 1
ATOM 741 N N . MET A 1 96 ? 11.295 9.818 2.454 1.00 91.38 96 MET A N 1
ATOM 742 C CA . MET A 1 96 ? 10.237 9.907 3.476 1.00 91.38 96 MET A CA 1
ATOM 743 C C . MET A 1 96 ? 10.788 9.971 4.897 1.00 91.38 96 MET A C 1
ATOM 745 O O . MET A 1 96 ? 10.040 10.214 5.839 1.00 91.38 96 MET A O 1
ATOM 749 N N . VAL A 1 97 ? 12.087 9.735 5.073 1.00 92.00 97 VAL A N 1
ATOM 750 C CA . VAL A 1 97 ? 12.766 9.793 6.368 1.00 92.00 97 VAL A CA 1
ATOM 751 C C . VAL A 1 97 ? 14.070 10.556 6.241 1.00 92.00 97 VAL A C 1
ATOM 753 O O . VAL A 1 97 ? 14.764 10.468 5.228 1.00 92.00 97 VAL A O 1
ATOM 756 N N . ASP A 1 98 ? 14.414 11.285 7.292 1.00 92.25 98 ASP A N 1
ATOM 757 C CA . ASP A 1 98 ? 15.716 11.915 7.416 1.00 92.25 98 ASP A CA 1
ATOM 758 C C . ASP A 1 98 ? 16.793 10.830 7.572 1.00 92.25 98 ASP A C 1
ATOM 760 O O . ASP A 1 98 ? 16.652 9.890 8.361 1.00 92.25 98 ASP A O 1
ATOM 764 N N . ILE A 1 99 ? 17.876 10.931 6.801 1.00 87.56 99 ILE A N 1
ATOM 765 C CA . ILE A 1 99 ? 18.944 9.922 6.794 1.00 87.56 99 ILE A CA 1
ATOM 766 C C . ILE A 1 99 ? 19.748 9.896 8.103 1.00 87.56 99 ILE A C 1
ATOM 768 O O . ILE A 1 99 ? 20.352 8.876 8.430 1.00 87.56 99 ILE A O 1
ATOM 772 N N . HIS A 1 100 ? 19.755 10.995 8.857 1.00 88.81 100 HIS A N 1
ATOM 773 C CA . HIS A 1 100 ? 20.519 11.148 10.089 1.00 88.81 100 HIS A CA 1
ATOM 774 C C . HIS A 1 100 ? 19.673 10.871 11.329 1.00 88.81 100 HIS A C 1
ATOM 776 O O . HIS A 1 100 ? 20.122 10.159 12.227 1.00 88.81 100 HIS A O 1
ATOM 782 N N . THR A 1 101 ? 18.459 11.420 11.400 1.00 88.38 101 THR A N 1
ATOM 783 C CA . THR A 1 101 ? 17.583 11.248 12.572 1.00 88.38 101 THR A CA 1
ATOM 784 C C . THR A 1 101 ? 16.690 10.021 12.457 1.00 88.38 101 THR A C 1
ATOM 786 O O . THR A 1 101 ? 16.184 9.528 13.468 1.00 88.38 101 THR A O 1
ATOM 789 N N . HIS A 1 102 ? 16.491 9.513 11.236 1.00 85.44 102 HIS A N 1
ATOM 790 C CA . HIS A 1 102 ? 15.464 8.531 10.914 1.00 85.44 102 HIS A CA 1
ATOM 791 C C . HIS A 1 102 ? 14.058 8.979 11.315 1.00 85.44 102 HIS A C 1
ATOM 793 O O . HIS A 1 102 ? 13.175 8.135 11.421 1.00 85.44 102 HIS A O 1
ATOM 799 N N . ASP A 1 103 ? 13.808 10.261 11.552 1.00 88.62 103 ASP A N 1
ATOM 800 C CA . ASP A 1 103 ? 12.446 10.738 11.743 1.00 88.62 103 ASP A CA 1
ATOM 801 C C . ASP A 1 103 ? 11.783 10.929 10.370 1.00 88.62 103 ASP A C 1
ATOM 803 O O . ASP A 1 103 ? 12.480 11.207 9.388 1.00 88.62 103 ASP A O 1
ATOM 807 N N . PRO A 1 104 ? 10.457 10.747 10.248 1.00 88.19 104 PRO A N 1
ATOM 808 C CA . PRO A 1 104 ? 9.800 10.958 8.969 1.00 88.19 104 PRO A CA 1
ATOM 809 C C . PRO A 1 104 ? 9.918 12.424 8.524 1.00 88.19 104 PRO A C 1
ATOM 811 O O . PRO A 1 104 ? 9.966 13.345 9.344 1.00 88.19 104 PRO A O 1
ATOM 814 N N . LEU A 1 105 ? 9.955 12.666 7.224 1.00 90.44 105 LEU A N 1
ATOM 815 C CA . LEU A 1 105 ? 9.959 14.009 6.647 1.00 90.44 105 LEU A CA 1
ATOM 816 C C . LEU A 1 105 ? 8.519 14.439 6.339 1.00 90.44 105 LEU A C 1
ATOM 818 O O . LEU A 1 105 ? 7.628 13.591 6.295 1.00 90.44 105 LEU A O 1
ATOM 822 N N . PRO A 1 106 ? 8.235 15.739 6.168 1.00 89.31 106 PRO A N 1
ATOM 823 C CA . PRO A 1 106 ? 7.002 16.151 5.508 1.00 89.31 106 PRO A CA 1
ATOM 824 C C . PRO A 1 106 ? 6.909 15.473 4.140 1.00 89.31 106 PRO A C 1
ATOM 826 O O . PRO A 1 106 ? 7.923 15.339 3.451 1.00 89.31 106 PRO A O 1
ATOM 829 N N . TRP A 1 107 ? 5.710 15.048 3.743 1.00 89.81 107 TRP A N 1
ATOM 830 C CA . TRP A 1 107 ? 5.555 14.395 2.448 1.00 89.81 107 TRP A CA 1
ATOM 831 C C . TRP A 1 107 ? 5.949 15.343 1.309 1.00 89.81 107 TRP A C 1
ATOM 833 O O . TRP A 1 107 ? 5.567 16.514 1.276 1.00 89.81 107 TRP A O 1
ATOM 843 N N . CYS A 1 108 ? 6.690 14.800 0.353 1.00 90.50 108 CYS A N 1
ATOM 844 C CA . CYS A 1 108 ? 6.981 15.425 -0.925 1.00 90.50 108 CYS A CA 1
ATOM 845 C C . CYS A 1 108 ? 6.721 14.423 -2.049 1.00 90.50 108 CYS A C 1
ATOM 847 O O . CYS A 1 108 ? 6.809 13.207 -1.834 1.00 90.50 108 CYS A O 1
ATOM 849 N N . SER A 1 109 ? 6.436 14.929 -3.250 1.00 91.00 109 SER A N 1
ATOM 850 C CA . SER A 1 109 ? 6.351 14.082 -4.436 1.00 91.00 109 SER A CA 1
ATOM 851 C C . SER A 1 109 ? 7.679 13.346 -4.653 1.00 91.00 109 SER A C 1
ATOM 853 O O . SER A 1 109 ? 8.731 13.985 -4.584 1.00 91.00 109 SER A O 1
ATOM 855 N N . PRO A 1 110 ? 7.649 12.029 -4.915 1.00 93.25 110 PRO A N 1
ATOM 856 C CA . PRO A 1 110 ? 8.862 11.258 -5.151 1.00 93.25 110 PRO A CA 1
ATOM 857 C C . PRO A 1 110 ? 9.596 11.718 -6.411 1.00 93.25 110 PRO A C 1
ATOM 859 O O . PRO A 1 110 ? 8.981 12.077 -7.419 1.00 93.25 110 PRO A O 1
ATOM 862 N N . THR A 1 111 ? 10.923 11.655 -6.368 1.00 93.62 111 THR A N 1
ATOM 863 C CA . THR A 1 111 ? 11.772 11.966 -7.522 1.00 93.62 111 THR A CA 1
ATOM 864 C C . THR A 1 111 ? 11.610 10.902 -8.609 1.00 93.62 111 THR A C 1
ATOM 866 O O . THR A 1 111 ? 12.003 9.750 -8.415 1.00 93.62 111 THR A O 1
ATOM 869 N N . GLN A 1 112 ? 11.076 11.304 -9.764 1.00 95.00 112 GLN A N 1
ATOM 870 C CA . GLN A 1 112 ? 10.892 10.447 -10.940 1.00 95.00 112 GLN A CA 1
ATOM 871 C C . GLN A 1 112 ? 12.043 10.606 -11.940 1.00 95.00 112 GLN A C 1
ATOM 873 O O . GLN A 1 112 ? 12.631 11.685 -12.055 1.00 95.00 112 GLN A O 1
ATOM 878 N N . THR A 1 113 ? 12.348 9.551 -12.698 1.00 94.06 113 THR A N 1
ATOM 879 C CA . THR A 1 113 ? 13.247 9.617 -13.862 1.00 94.06 113 THR A CA 1
ATOM 880 C C . THR A 1 113 ? 12.580 9.044 -15.110 1.00 94.06 113 THR A C 1
ATOM 882 O O . THR A 1 113 ? 11.509 8.449 -15.042 1.00 94.06 113 THR A O 1
ATOM 885 N N . ASP A 1 114 ? 13.237 9.198 -16.261 1.00 90.88 114 ASP A N 1
ATOM 886 C CA . ASP A 1 114 ? 12.795 8.678 -17.562 1.00 90.88 114 ASP A CA 1
ATOM 887 C C . ASP A 1 114 ? 12.586 7.156 -17.586 1.00 90.88 114 ASP A C 1
ATOM 889 O O . ASP A 1 114 ? 11.789 6.656 -18.374 1.00 90.88 114 ASP A O 1
ATOM 893 N N . ILE A 1 115 ? 13.306 6.420 -16.736 1.00 95.00 115 ILE A N 1
ATOM 894 C CA . ILE A 1 115 ? 13.283 4.951 -16.703 1.00 95.00 115 ILE A CA 1
ATOM 895 C C . ILE A 1 115 ? 12.904 4.374 -15.340 1.00 95.00 115 ILE A C 1
ATOM 897 O O . ILE A 1 115 ? 12.860 3.152 -15.201 1.00 95.00 115 ILE A O 1
ATOM 901 N N . ARG A 1 116 ? 12.689 5.209 -14.319 1.00 96.38 116 ARG A N 1
ATOM 902 C CA . ARG A 1 116 ? 12.368 4.766 -12.960 1.00 96.38 116 ARG A CA 1
ATOM 903 C C . ARG A 1 116 ? 11.259 5.625 -12.384 1.00 96.38 116 ARG A C 1
ATOM 905 O O . ARG A 1 116 ? 11.463 6.805 -12.097 1.00 96.38 116 ARG A O 1
ATOM 912 N N . LEU A 1 117 ? 10.130 4.973 -12.157 1.00 97.25 117 LEU A N 1
ATOM 913 C CA . LEU A 1 117 ? 8.965 5.530 -11.508 1.00 97.25 117 LEU A CA 1
ATOM 914 C C . LEU A 1 117 ? 8.793 4.933 -10.107 1.00 97.25 117 LEU A C 1
ATOM 916 O O . LEU A 1 117 ? 9.018 3.741 -9.901 1.00 97.25 117 LEU A O 1
ATOM 920 N N . LYS A 1 118 ? 8.400 5.766 -9.147 1.00 96.81 118 LYS A N 1
ATOM 921 C CA . LYS A 1 118 ? 8.175 5.402 -7.739 1.00 96.81 118 LYS A CA 1
ATOM 922 C C . LYS A 1 118 ? 6.729 5.624 -7.335 1.00 96.81 118 LYS A C 1
ATOM 924 O O . LYS A 1 118 ? 6.202 6.685 -7.649 1.00 96.81 118 LYS A O 1
ATOM 929 N N . THR A 1 119 ? 6.128 4.729 -6.559 1.00 95.88 119 THR A N 1
ATOM 930 C CA . THR A 1 119 ? 4.806 4.967 -5.948 1.00 95.88 119 THR A CA 1
ATOM 931 C C . THR A 1 119 ? 4.761 6.278 -5.146 1.00 95.88 119 THR A C 1
ATOM 933 O O . THR A 1 119 ? 5.755 6.704 -4.560 1.00 95.88 119 THR A O 1
ATOM 936 N N . SER A 1 120 ? 3.597 6.936 -5.092 1.00 93.56 120 SER A N 1
ATOM 937 C CA . SER A 1 120 ? 3.432 8.190 -4.330 1.00 93.56 120 SER A CA 1
ATOM 938 C C . SER A 1 120 ? 3.609 8.005 -2.814 1.00 93.56 120 SER A C 1
ATOM 940 O O . SER A 1 120 ? 4.233 8.842 -2.147 1.00 93.56 120 SER A O 1
ATOM 942 N N . GLY A 1 121 ? 3.066 6.905 -2.281 1.00 93.06 121 GLY A N 1
ATOM 943 C CA . GLY A 1 121 ? 3.262 6.438 -0.904 1.00 93.06 121 GLY A CA 1
ATOM 944 C C . GLY A 1 121 ? 4.264 5.287 -0.831 1.00 93.06 121 GLY A C 1
ATOM 945 O O . GLY A 1 121 ? 4.986 5.043 -1.796 1.00 93.06 121 GLY A O 1
ATOM 946 N N . HIS A 1 122 ? 4.284 4.567 0.291 1.00 91.50 122 HIS A N 1
ATOM 947 C CA . HIS A 1 122 ? 5.164 3.413 0.515 1.00 91.50 122 HIS A CA 1
ATOM 948 C C . HIS A 1 122 ? 5.143 2.367 -0.600 1.00 91.50 122 HIS A C 1
ATOM 950 O O . HIS A 1 122 ? 6.213 1.897 -0.978 1.00 91.50 122 HIS A O 1
ATOM 956 N N . SER A 1 123 ? 3.954 2.010 -1.076 1.00 92.75 123 SER A N 1
ATOM 957 C CA . SER A 1 123 ? 3.720 0.919 -2.014 1.00 92.75 123 SER A CA 1
ATOM 958 C C . SER A 1 123 ? 2.422 1.108 -2.805 1.00 92.75 123 SER A C 1
ATOM 960 O O . SER A 1 123 ? 1.702 2.104 -2.641 1.00 92.75 123 SER A O 1
ATOM 962 N N . ILE A 1 124 ? 2.092 0.157 -3.682 1.00 94.19 124 ILE A N 1
ATOM 963 C CA . ILE A 1 124 ? 0.847 0.209 -4.459 1.00 94.19 124 ILE A CA 1
ATOM 964 C C . ILE A 1 124 ? -0.415 0.182 -3.586 1.00 94.19 124 ILE A C 1
ATOM 966 O O . ILE A 1 124 ? -1.426 0.775 -3.956 1.00 94.19 124 ILE A O 1
ATOM 970 N N . GLU A 1 125 ? -0.396 -0.426 -2.400 1.00 94.38 125 GLU A N 1
ATOM 971 C CA . GLU A 1 125 ? -1.575 -0.475 -1.528 1.00 94.38 125 GLU A CA 1
ATOM 972 C C . GLU A 1 125 ? -2.041 0.921 -1.092 1.00 94.38 125 GLU A C 1
ATOM 974 O O . GLU A 1 125 ? -3.235 1.113 -0.846 1.00 94.38 125 GLU A O 1
ATOM 979 N N . ASN A 1 126 ? -1.145 1.917 -1.061 1.00 94.50 126 ASN A N 1
ATOM 980 C CA . ASN A 1 126 ? -1.501 3.289 -0.697 1.00 94.50 126 ASN A CA 1
ATOM 981 C C . ASN A 1 126 ? -2.537 3.902 -1.652 1.00 94.50 126 ASN A C 1
ATOM 983 O O . ASN A 1 126 ? -3.348 4.713 -1.212 1.00 94.50 126 ASN A O 1
ATOM 987 N N . TYR A 1 127 ? -2.611 3.473 -2.920 1.00 94.00 127 TYR A N 1
ATOM 988 C CA . TYR A 1 127 ? -3.677 3.928 -3.826 1.00 94.00 127 TYR A CA 1
ATOM 989 C C . TYR A 1 127 ? -5.071 3.479 -3.359 1.00 94.00 127 TYR A C 1
ATOM 991 O O . TYR A 1 127 ? -6.075 4.074 -3.747 1.00 94.00 127 TYR A O 1
ATOM 999 N N . GLY A 1 128 ? -5.152 2.432 -2.532 1.00 94.00 128 GLY A N 1
ATOM 1000 C CA . GLY A 1 128 ? -6.374 1.945 -1.895 1.00 94.00 128 GLY A CA 1
ATOM 1001 C C . GLY A 1 128 ? -6.704 2.606 -0.558 1.00 94.00 128 GLY A C 1
ATOM 1002 O O . GLY A 1 128 ? -7.779 2.355 -0.018 1.00 94.00 128 GLY A O 1
ATOM 1003 N N . PHE A 1 129 ? -5.844 3.462 -0.007 1.00 95.81 129 PHE A N 1
ATOM 1004 C CA . PHE A 1 129 ? -6.089 4.149 1.265 1.00 95.81 129 PHE A CA 1
ATOM 1005 C C . PHE A 1 129 ? -7.035 5.341 1.088 1.00 95.81 129 PHE A C 1
ATOM 1007 O O . PHE A 1 129 ? -6.691 6.501 1.279 1.00 95.81 129 PHE A O 1
ATOM 1014 N N . SER A 1 130 ? -8.273 5.025 0.712 1.00 95.12 130 SER A N 1
ATOM 1015 C CA . SER A 1 130 ? -9.323 5.974 0.369 1.00 95.12 130 SER A CA 1
ATOM 1016 C C . SER A 1 130 ? -10.629 5.622 1.073 1.00 95.12 130 SER A C 1
ATOM 1018 O O . SER A 1 130 ? -11.042 4.461 1.111 1.00 95.12 130 SER A O 1
ATOM 1020 N N . VAL A 1 131 ? -11.317 6.654 1.568 1.00 96.06 131 VAL A N 1
ATOM 1021 C CA . VAL A 1 131 ? -12.695 6.553 2.070 1.00 96.06 131 VAL A CA 1
ATOM 1022 C C . VAL A 1 131 ? -13.598 5.903 1.019 1.00 96.06 131 VAL A C 1
ATOM 1024 O O . VAL A 1 131 ? -14.294 4.937 1.322 1.00 96.06 131 VAL A O 1
ATOM 1027 N N . ASP A 1 132 ? -13.535 6.376 -0.227 1.00 95.62 132 ASP A N 1
ATOM 1028 C CA . ASP A 1 132 ? -14.415 5.924 -1.308 1.00 95.62 132 ASP A CA 1
ATOM 1029 C C . ASP A 1 132 ? -14.232 4.435 -1.609 1.00 95.62 132 ASP A C 1
ATOM 1031 O O . ASP A 1 132 ? -15.204 3.717 -1.862 1.00 95.62 132 ASP A O 1
ATOM 1035 N N . PHE A 1 133 ? -12.988 3.950 -1.553 1.00 95.81 133 PHE A N 1
ATOM 1036 C CA . PHE A 1 133 ? -12.705 2.530 -1.725 1.00 95.81 133 PHE A CA 1
ATOM 1037 C C . PHE A 1 133 ? -13.317 1.695 -0.596 1.00 95.81 133 PHE A C 1
ATOM 1039 O O . PHE A 1 133 ? -14.010 0.708 -0.865 1.00 95.81 133 PHE A O 1
ATOM 1046 N N . VAL A 1 134 ? -13.100 2.099 0.659 1.00 96.25 134 VAL A N 1
ATOM 1047 C CA . VAL A 1 134 ? -13.632 1.386 1.828 1.00 96.25 134 VAL A CA 1
ATOM 1048 C C . VAL A 1 134 ? -15.160 1.333 1.773 1.00 96.25 134 VAL A C 1
ATOM 1050 O O . VAL A 1 134 ? -15.748 0.266 1.958 1.00 96.25 134 VAL A O 1
ATOM 1053 N N . GLU A 1 135 ? -15.814 2.447 1.438 1.00 95.31 135 GLU A N 1
ATOM 1054 C CA . GLU A 1 135 ? -17.267 2.500 1.257 1.00 95.31 135 GLU A CA 1
ATOM 1055 C C . GLU A 1 135 ? -17.751 1.592 0.127 1.00 95.31 135 GLU A C 1
ATOM 1057 O O . GLU A 1 135 ? -18.721 0.847 0.297 1.00 95.31 135 GLU A O 1
ATOM 1062 N N . LYS A 1 136 ? -17.077 1.619 -1.028 1.00 94.75 136 LYS A N 1
ATOM 1063 C CA . LYS A 1 136 ? -17.424 0.760 -2.166 1.00 94.75 136 LYS A CA 1
ATOM 1064 C C . LYS A 1 136 ? -17.322 -0.715 -1.795 1.00 94.75 136 LYS A C 1
ATOM 1066 O O . LYS A 1 136 ? -18.220 -1.487 -2.134 1.00 94.75 136 LYS A O 1
ATOM 1071 N N . TYR A 1 137 ? -16.276 -1.105 -1.071 1.00 94.88 137 TYR A N 1
ATOM 1072 C CA . TYR A 1 137 ? -16.110 -2.478 -0.605 1.00 94.88 137 TYR A CA 1
ATOM 1073 C C . TYR A 1 137 ? -17.187 -2.879 0.415 1.00 94.88 137 TYR A C 1
ATOM 1075 O O . TYR A 1 137 ? -17.804 -3.937 0.265 1.00 94.88 137 TYR A O 1
ATOM 1083 N N . LEU A 1 138 ? -17.491 -2.014 1.392 1.00 94.12 138 LEU A N 1
ATOM 1084 C CA . LEU A 1 138 ? -18.580 -2.233 2.351 1.00 94.12 138 LEU A CA 1
ATOM 1085 C C . LEU A 1 138 ? -19.922 -2.439 1.648 1.00 94.12 138 LEU A C 1
ATOM 1087 O O . LEU A 1 138 ? -20.643 -3.380 1.963 1.00 94.12 138 LEU A O 1
ATOM 1091 N N . ARG A 1 139 ? -20.249 -1.616 0.650 1.00 92.31 139 ARG A N 1
ATOM 1092 C CA . ARG A 1 139 ? -21.499 -1.752 -0.116 1.00 92.31 139 ARG A CA 1
ATOM 1093 C C . ARG A 1 139 ? -21.524 -2.987 -1.015 1.00 92.31 139 ARG A C 1
ATOM 1095 O O . ARG A 1 139 ? -22.606 -3.482 -1.329 1.00 92.31 139 ARG A O 1
ATOM 1102 N N . HIS A 1 140 ? -20.366 -3.484 -1.445 1.00 89.31 140 HIS A N 1
ATOM 1103 C CA . HIS A 1 140 ? -20.283 -4.699 -2.249 1.00 89.31 140 HIS A CA 1
ATOM 1104 C C . HIS A 1 140 ? -20.498 -5.954 -1.393 1.00 89.31 140 HIS A C 1
ATOM 1106 O O . HIS A 1 140 ? -21.386 -6.753 -1.695 1.00 89.31 140 HIS A O 1
ATOM 1112 N N . PHE A 1 141 ? -19.711 -6.121 -0.327 1.00 79.69 141 PHE A N 1
ATOM 1113 C CA . PHE A 1 141 ? -19.673 -7.355 0.471 1.00 79.69 141 PHE A CA 1
ATOM 1114 C C . PHE A 1 141 ? -20.465 -7.278 1.757 1.00 79.69 141 PHE A C 1
ATOM 1116 O O . PHE A 1 141 ? -21.159 -8.217 2.137 1.00 79.69 141 PHE A O 1
ATOM 1123 N N . GLY A 1 142 ? -20.390 -6.136 2.412 1.00 72.25 142 GLY A N 1
ATOM 1124 C CA . GLY A 1 142 ? -21.082 -5.879 3.649 1.00 72.25 142 GLY A CA 1
ATOM 1125 C C . GLY A 1 142 ? -22.498 -5.374 3.437 1.00 72.25 142 GLY A C 1
ATOM 1126 O O . GLY A 1 142 ? -22.919 -4.567 4.239 1.00 72.25 142 GLY A O 1
ATOM 1127 N N . LYS A 1 143 ? -23.260 -5.773 2.406 1.00 78.38 143 LYS A N 1
ATOM 1128 C CA . LYS A 1 143 ? -24.614 -5.208 2.177 1.00 78.38 143 LYS A CA 1
ATOM 1129 C C . LYS A 1 143 ? -25.515 -5.256 3.415 1.00 78.38 143 LYS A C 1
ATOM 1131 O O . LYS A 1 143 ? -26.304 -4.343 3.621 1.00 78.38 143 LYS A O 1
ATOM 1136 N N . SER A 1 144 ? -25.379 -6.299 4.232 1.00 86.62 144 SER A N 1
ATOM 1137 C CA . SER A 1 144 ? -26.084 -6.432 5.511 1.00 86.62 144 SER A CA 1
ATOM 1138 C C . SER A 1 144 ? -25.564 -5.495 6.607 1.00 86.62 144 SER A C 1
ATOM 1140 O O . SER A 1 144 ? -26.333 -5.152 7.497 1.00 86.62 144 SER A O 1
ATOM 1142 N N . VAL A 1 145 ? -24.293 -5.084 6.548 1.00 89.88 145 VAL A N 1
ATOM 1143 C CA . VAL A 1 145 ? -23.641 -4.182 7.515 1.00 89.88 145 VAL A CA 1
ATOM 1144 C C . VAL A 1 145 ? -23.492 -2.740 7.025 1.00 89.88 145 VAL A C 1
ATOM 1146 O O . VAL A 1 145 ? -23.241 -1.850 7.821 1.00 89.88 145 VAL A O 1
ATOM 1149 N N . ALA A 1 146 ? -23.649 -2.477 5.729 1.00 91.31 146 ALA A N 1
ATOM 1150 C CA . ALA A 1 146 ? -23.443 -1.183 5.088 1.00 91.31 146 ALA A CA 1
ATOM 1151 C C . ALA A 1 146 ? -24.683 -0.289 5.224 1.00 91.31 146 ALA A C 1
ATOM 1153 O O . ALA A 1 146 ? -25.166 0.278 4.238 1.00 91.31 146 ALA A O 1
ATOM 1154 N N . THR A 1 147 ? -25.206 -0.186 6.448 1.00 94.44 147 THR A N 1
ATOM 1155 C CA . THR A 1 147 ? -26.218 0.814 6.788 1.00 94.44 147 THR A CA 1
ATOM 1156 C C . THR A 1 147 ? -25.609 2.210 6.674 1.00 94.44 147 THR A C 1
ATOM 1158 O O . THR A 1 147 ? -24.384 2.379 6.657 1.00 94.44 147 THR A O 1
ATOM 1161 N N . GLU A 1 148 ? -26.454 3.230 6.566 1.00 94.12 148 GLU A N 1
ATOM 1162 C CA . GLU A 1 148 ? -25.987 4.610 6.453 1.00 94.12 148 GLU A CA 1
ATOM 1163 C C . GLU A 1 148 ? -25.179 5.037 7.687 1.00 94.12 148 GLU A C 1
ATOM 1165 O O . GLU A 1 148 ? -24.142 5.685 7.555 1.00 94.12 148 GLU A O 1
ATOM 1170 N N . GLU A 1 149 ? -25.587 4.590 8.876 1.00 95.00 149 GLU A N 1
ATOM 1171 C CA . GLU A 1 149 ? -24.888 4.852 10.133 1.00 95.00 149 GLU A CA 1
ATOM 1172 C C . GLU A 1 149 ? -23.481 4.246 10.137 1.00 95.00 149 GLU A C 1
ATOM 1174 O O . GLU A 1 149 ? -22.518 4.937 10.473 1.00 95.00 149 GLU A O 1
ATOM 1179 N N . VAL A 1 150 ? -23.340 2.983 9.712 1.00 95.81 150 VAL A N 1
ATOM 1180 C CA . VAL A 1 150 ? -22.033 2.311 9.634 1.00 95.81 150 VAL A CA 1
ATOM 1181 C C . VAL A 1 150 ? -21.133 2.996 8.617 1.00 95.81 150 VAL A C 1
ATOM 1183 O O . VAL A 1 150 ? -19.970 3.266 8.911 1.00 95.81 150 VAL A O 1
ATOM 1186 N N . VAL A 1 151 ? -21.656 3.304 7.428 1.00 96.12 151 VAL A N 1
ATOM 1187 C CA . VAL A 1 151 ? -20.883 3.972 6.373 1.00 96.12 151 VAL A CA 1
ATOM 1188 C C . VAL A 1 151 ? -20.402 5.348 6.838 1.00 96.12 151 VAL A C 1
ATOM 1190 O O . VAL A 1 151 ? -19.226 5.665 6.670 1.00 96.12 151 VAL A O 1
ATOM 1193 N N . ASN A 1 152 ? -21.263 6.135 7.488 1.00 96.19 152 ASN A N 1
ATOM 1194 C CA . ASN A 1 152 ? -20.889 7.441 8.031 1.00 96.19 152 ASN A CA 1
ATOM 1195 C C . ASN A 1 152 ? -19.836 7.324 9.143 1.00 96.19 152 ASN A C 1
ATOM 1197 O O . ASN A 1 152 ? -18.872 8.091 9.161 1.00 96.19 152 ASN A O 1
ATOM 1201 N N . ALA A 1 153 ? -19.972 6.348 10.044 1.00 96.12 153 ALA A N 1
ATOM 1202 C CA . ALA A 1 153 ? -18.982 6.105 11.090 1.00 96.12 153 ALA A CA 1
ATOM 1203 C C . ALA A 1 153 ? -17.623 5.684 10.504 1.00 96.12 153 ALA A C 1
ATOM 1205 O O . ALA A 1 153 ? -16.583 6.186 10.928 1.00 96.12 153 ALA A O 1
ATOM 1206 N N . VAL A 1 154 ? -17.627 4.818 9.487 1.00 96.00 154 VAL A N 1
ATOM 1207 C CA . VAL A 1 154 ? -16.413 4.402 8.776 1.00 96.00 154 VAL A CA 1
ATOM 1208 C C . VAL A 1 154 ? -15.764 5.580 8.058 1.00 96.00 154 VAL A C 1
ATOM 1210 O O . VAL A 1 154 ? -14.562 5.783 8.216 1.00 96.00 154 VAL A O 1
ATOM 1213 N N . ARG A 1 155 ? -16.535 6.406 7.343 1.00 96.12 155 ARG A N 1
ATOM 1214 C CA . ARG A 1 155 ? -16.037 7.614 6.666 1.00 96.12 155 ARG A CA 1
ATOM 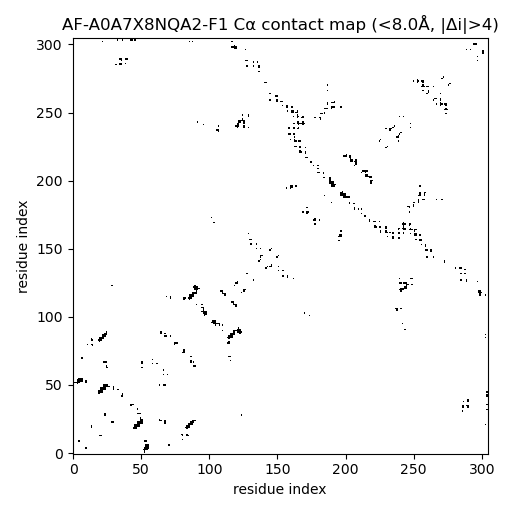1215 C C . ARG A 1 155 ? -15.248 8.522 7.609 1.00 96.12 155 ARG A C 1
ATOM 1217 O O . ARG A 1 155 ? -14.180 9.005 7.243 1.00 96.12 155 ARG A O 1
ATOM 1224 N N . LEU A 1 156 ? -15.757 8.730 8.822 1.00 95.06 156 LEU A N 1
ATOM 1225 C CA . LEU A 1 156 ? -15.091 9.542 9.845 1.00 95.06 156 LEU A CA 1
ATOM 1226 C C . LEU A 1 156 ? -13.839 8.866 10.422 1.00 95.06 156 LEU A C 1
ATOM 1228 O O . LEU A 1 156 ? -12.917 9.548 10.862 1.00 95.06 156 LEU A O 1
ATOM 1232 N N . ALA A 1 157 ? -13.796 7.537 10.416 1.00 95.75 157 ALA A N 1
ATOM 1233 C CA . ALA A 1 157 ? -12.724 6.762 11.015 1.00 95.75 157 ALA A CA 1
ATOM 1234 C C . ALA A 1 157 ? -11.538 6.476 10.091 1.00 95.75 157 ALA A C 1
ATOM 1236 O O . ALA A 1 157 ? -10.432 6.292 10.598 1.00 95.75 157 ALA A O 1
ATOM 1237 N N . VAL A 1 158 ? -11.724 6.418 8.766 1.00 96.62 158 VAL A N 1
ATOM 1238 C CA . VAL A 1 158 ? -10.632 6.111 7.818 1.00 96.62 158 VAL A CA 1
ATOM 1239 C C . VAL A 1 158 ? -9.419 7.043 8.003 1.00 96.62 158 VAL A C 1
ATOM 1241 O O . VAL A 1 158 ? -8.317 6.513 8.171 1.00 96.62 158 VAL A O 1
ATOM 1244 N N . PRO A 1 159 ? -9.574 8.386 8.066 1.00 96.25 159 PRO A N 1
ATOM 1245 C CA . PRO A 1 159 ? -8.447 9.296 8.289 1.00 96.25 159 PRO A CA 1
ATOM 1246 C C . PRO A 1 159 ? -7.657 8.978 9.561 1.00 96.25 159 PRO A C 1
ATOM 1248 O O . PRO A 1 159 ? -6.430 8.915 9.560 1.00 96.25 159 PRO A O 1
ATOM 1251 N N . GLU A 1 160 ? -8.377 8.744 10.653 1.00 96.62 160 GLU A N 1
ATOM 1252 C CA . GLU A 1 160 ? -7.799 8.440 11.957 1.00 96.62 160 GLU A CA 1
ATOM 1253 C C . GLU A 1 160 ? -7.094 7.077 11.977 1.00 96.62 160 GLU A C 1
ATOM 1255 O O . GLU A 1 160 ? -6.000 6.931 12.521 1.00 96.62 160 GLU A O 1
ATOM 1260 N N . SER A 1 161 ? -7.686 6.087 11.316 1.00 97.25 161 SER A N 1
ATOM 1261 C CA . SER A 1 161 ? -7.121 4.743 11.205 1.00 97.25 161 SER A CA 1
ATOM 1262 C C . SER A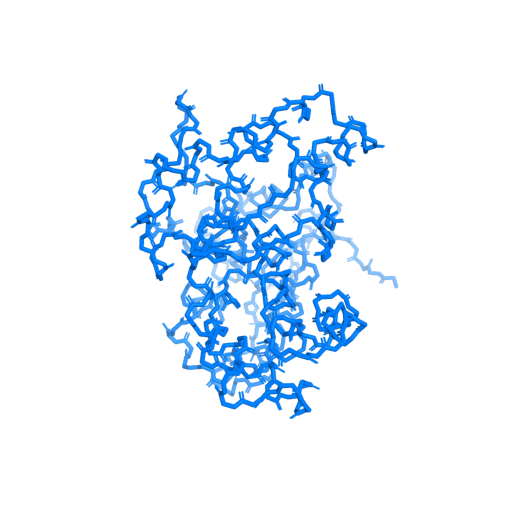 1 161 ? -5.796 4.760 10.449 1.00 97.25 161 SER A C 1
ATOM 1264 O O . SER A 1 161 ? -4.867 4.046 10.815 1.00 97.25 161 SER A O 1
ATOM 1266 N N . LEU A 1 162 ? -5.669 5.605 9.425 1.00 97.44 162 LEU A N 1
ATOM 1267 C CA . LEU A 1 162 ? -4.435 5.719 8.650 1.00 97.44 162 LEU A CA 1
ATOM 1268 C C . LEU A 1 162 ? -3.365 6.560 9.350 1.00 97.44 162 LEU A C 1
ATOM 1270 O O . LEU A 1 162 ? -2.188 6.235 9.229 1.00 97.44 162 LEU A O 1
ATOM 1274 N N . ARG A 1 163 ? -3.736 7.535 10.191 1.00 97.19 163 ARG A N 1
ATOM 1275 C CA . ARG A 1 163 ? -2.790 8.165 11.138 1.00 97.19 163 ARG A CA 1
ATOM 1276 C C . ARG A 1 163 ? -2.220 7.151 12.123 1.00 97.19 163 ARG A C 1
ATOM 1278 O O . ARG A 1 163 ? -1.011 7.128 12.352 1.00 97.19 163 ARG A O 1
ATOM 1285 N N . ALA A 1 164 ? -3.069 6.279 12.668 1.00 97.75 164 ALA A N 1
ATOM 1286 C CA . ALA A 1 164 ? -2.607 5.155 13.473 1.00 97.75 164 ALA A CA 1
ATOM 1287 C C . ALA A 1 164 ? -1.729 4.201 12.639 1.00 97.75 164 ALA A C 1
ATOM 1289 O O . ALA A 1 164 ? -0.664 3.792 13.094 1.00 97.75 164 ALA A O 1
ATOM 1290 N N . GLY A 1 165 ? -2.105 3.908 11.392 1.00 97.69 165 GLY A N 1
ATOM 1291 C CA . GLY A 1 165 ? -1.310 3.102 10.461 1.00 97.69 165 GLY A CA 1
ATOM 1292 C C . GLY A 1 165 ? 0.092 3.668 10.212 1.00 97.69 165 GLY A C 1
ATOM 1293 O O . GLY A 1 165 ? 1.071 2.922 10.277 1.00 97.69 165 GLY A O 1
ATOM 1294 N N . ALA A 1 166 ? 0.211 4.979 10.002 1.00 97.12 166 ALA A N 1
ATOM 1295 C CA . ALA A 1 166 ? 1.482 5.677 9.828 1.00 97.12 166 ALA A CA 1
ATOM 1296 C C . ALA A 1 166 ? 2.341 5.634 11.101 1.00 97.12 166 ALA A C 1
ATOM 1298 O O . ALA A 1 166 ? 3.506 5.242 11.038 1.00 97.12 166 ALA A O 1
ATOM 1299 N N . ALA A 1 167 ? 1.760 5.922 12.272 1.00 97.44 167 ALA A N 1
ATOM 1300 C CA . ALA A 1 167 ? 2.465 5.818 13.552 1.00 97.44 167 ALA A CA 1
ATOM 1301 C C . ALA A 1 167 ? 2.968 4.388 13.820 1.00 97.44 167 ALA A C 1
ATOM 1303 O O . ALA A 1 167 ? 4.114 4.186 14.226 1.00 97.44 167 ALA A O 1
ATOM 1304 N N . PHE A 1 168 ? 2.134 3.381 13.544 1.00 98.25 168 PHE A N 1
ATOM 1305 C CA . PHE A 1 168 ? 2.499 1.972 13.688 1.00 98.25 168 PHE A CA 1
ATOM 1306 C C . PHE A 1 168 ? 3.635 1.597 12.729 1.00 98.25 168 PHE A C 1
ATOM 1308 O O . PHE A 1 168 ? 4.595 0.938 13.130 1.00 98.25 168 PHE A O 1
ATOM 1315 N N . SER A 1 169 ? 3.550 2.052 11.476 1.00 97.44 169 SER A N 1
ATOM 1316 C CA . SER A 1 169 ? 4.563 1.822 10.440 1.00 97.44 169 SER A CA 1
ATOM 1317 C C . SER A 1 169 ? 5.900 2.465 10.802 1.00 97.44 169 SER A C 1
ATOM 1319 O O . SER A 1 169 ? 6.945 1.824 10.675 1.00 97.44 169 SER A O 1
ATOM 1321 N N . GLU A 1 170 ? 5.880 3.696 11.321 1.00 96.19 170 GLU A N 1
ATOM 1322 C CA . GLU A 1 170 ? 7.076 4.396 11.787 1.00 96.19 170 GLU A CA 1
ATOM 1323 C C . GLU A 1 170 ? 7.775 3.607 12.900 1.00 96.19 170 GLU A C 1
ATOM 1325 O O . GLU A 1 170 ? 8.977 3.339 12.811 1.00 96.19 170 GLU A O 1
ATOM 1330 N N . VAL A 1 171 ? 7.036 3.199 13.936 1.00 97.25 171 VAL A N 1
ATOM 1331 C CA . VAL A 1 171 ? 7.607 2.457 15.070 1.00 97.25 171 VAL A CA 1
ATOM 1332 C C . VAL A 1 171 ? 8.111 1.084 14.630 1.00 97.25 171 VAL A C 1
ATOM 1334 O O . VAL A 1 171 ? 9.230 0.702 14.986 1.00 97.25 171 VAL A O 1
ATOM 1337 N N . ALA A 1 172 ? 7.348 0.374 13.794 1.00 97.25 172 ALA A N 1
ATOM 1338 C CA . ALA A 1 172 ? 7.768 -0.896 13.211 1.00 97.25 172 ALA A CA 1
ATOM 1339 C C . ALA A 1 172 ? 9.069 -0.758 12.424 1.00 97.25 172 ALA A C 1
ATOM 1341 O O . ALA A 1 172 ? 9.974 -1.570 12.602 1.00 97.25 172 ALA A O 1
ATOM 1342 N N . ARG A 1 173 ? 9.224 0.287 11.611 1.00 95.56 173 ARG A N 1
ATOM 1343 C CA . ARG A 1 173 ? 10.469 0.536 10.880 1.00 95.56 173 ARG A CA 1
ATOM 1344 C C . ARG A 1 173 ? 11.637 0.842 11.805 1.00 95.56 173 ARG A C 1
ATOM 1346 O O . ARG A 1 173 ? 12.689 0.225 11.661 1.00 95.56 173 ARG A O 1
ATOM 1353 N N . ARG A 1 174 ? 11.472 1.771 12.755 1.00 94.19 174 ARG A N 1
ATOM 1354 C CA . ARG A 1 174 ? 12.542 2.164 13.697 1.00 94.19 174 ARG A CA 1
ATOM 1355 C C . ARG A 1 174 ? 13.058 0.975 14.493 1.00 94.19 174 ARG A C 1
ATOM 1357 O O . ARG A 1 174 ? 14.246 0.894 14.786 1.00 94.19 174 ARG A O 1
ATOM 1364 N N . ARG A 1 175 ? 12.161 0.043 14.810 1.00 95.44 175 ARG A N 1
ATOM 1365 C CA . ARG A 1 175 ? 12.475 -1.202 15.508 1.00 95.44 175 ARG A CA 1
ATOM 1366 C C . ARG A 1 175 ? 12.830 -2.352 14.549 1.00 95.44 175 ARG A C 1
ATOM 1368 O O . ARG A 1 175 ? 13.110 -3.443 15.014 1.00 95.44 175 ARG A O 1
ATOM 1375 N N . GLN A 1 176 ? 12.874 -2.151 13.232 1.00 95.25 176 GLN A N 1
ATOM 1376 C CA . GLN A 1 176 ? 13.160 -3.210 12.246 1.00 95.25 176 GLN A CA 1
ATOM 1377 C C . GLN A 1 176 ? 12.199 -4.417 12.353 1.00 95.25 176 GLN A C 1
ATOM 1379 O O . GLN A 1 176 ? 12.580 -5.569 12.166 1.00 95.25 176 GLN A O 1
ATOM 1384 N N . LEU A 1 177 ? 10.929 -4.148 12.666 1.00 96.88 177 LEU A N 1
ATOM 1385 C CA . LEU A 1 177 ? 9.877 -5.136 12.919 1.00 96.88 177 LEU A CA 1
ATOM 1386 C C . LEU A 1 177 ? 8.817 -5.227 11.819 1.00 96.88 177 LEU A C 1
ATOM 1388 O O . LEU A 1 177 ? 7.884 -6.007 11.970 1.00 96.88 177 LEU A O 1
ATOM 1392 N N . ILE A 1 178 ? 8.951 -4.497 10.706 1.00 95.69 178 ILE A N 1
ATOM 1393 C CA . ILE A 1 178 ? 7.945 -4.455 9.624 1.00 95.69 178 ILE A CA 1
ATOM 1394 C C . ILE A 1 178 ? 7.478 -5.862 9.205 1.00 95.69 178 ILE A C 1
ATOM 1396 O O . ILE A 1 178 ? 6.276 -6.130 9.168 1.00 95.69 178 ILE A O 1
ATOM 1400 N N . SER A 1 179 ? 8.416 -6.784 8.963 1.00 94.38 179 SER A N 1
ATOM 1401 C CA . SER A 1 179 ? 8.121 -8.169 8.555 1.00 94.38 179 SER A CA 1
ATOM 1402 C C . SER A 1 179 ? 7.502 -9.027 9.664 1.00 94.38 179 SER A C 1
ATOM 1404 O O . SER A 1 179 ? 6.90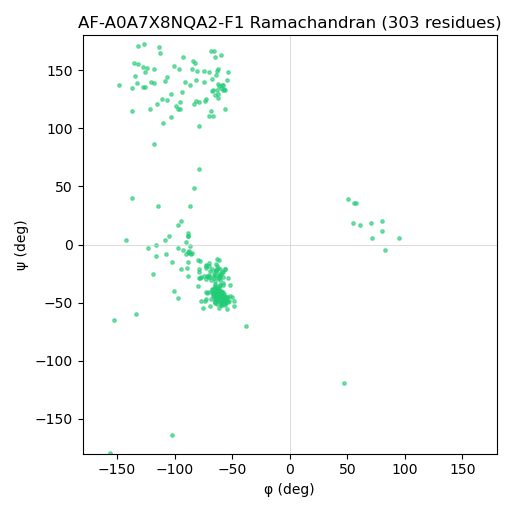6 -10.066 9.393 1.00 94.38 179 SER A O 1
ATOM 1406 N N . ARG A 1 180 ? 7.627 -8.612 10.929 1.00 96.38 180 ARG A N 1
ATOM 1407 C CA . ARG A 1 180 ? 6.995 -9.260 12.089 1.00 96.38 180 ARG A CA 1
ATOM 1408 C C . ARG A 1 180 ? 5.595 -8.721 12.366 1.00 96.38 180 ARG A C 1
ATOM 1410 O O . ARG A 1 180 ? 4.848 -9.370 13.096 1.00 96.38 180 ARG A O 1
ATOM 1417 N N . CYS A 1 181 ? 5.232 -7.581 11.781 1.00 96.81 181 CYS A N 1
ATOM 1418 C CA . CYS A 1 181 ? 3.940 -6.927 11.968 1.00 96.81 181 CYS A CA 1
ATOM 1419 C C . CYS A 1 181 ? 2.836 -7.444 11.032 1.00 96.81 181 CYS A C 1
ATOM 1421 O O . CYS A 1 181 ? 1.681 -7.082 11.231 1.00 96.81 181 CYS A O 1
ATOM 1423 N N . THR A 1 182 ? 3.145 -8.293 10.047 1.00 94.56 182 THR A N 1
ATOM 1424 C CA . THR A 1 182 ? 2.139 -8.884 9.148 1.00 94.56 182 THR A CA 1
ATOM 1425 C C . THR A 1 182 ? 1.075 -9.625 9.946 1.00 94.56 182 THR A C 1
ATOM 1427 O O . THR A 1 182 ? 1.394 -10.592 10.629 1.00 94.56 182 THR A O 1
ATOM 1430 N N . ASP A 1 183 ? -0.180 -9.191 9.887 1.00 94.19 183 ASP A N 1
ATOM 1431 C CA . ASP A 1 183 ? -1.307 -9.840 10.577 1.00 94.19 183 ASP A CA 1
ATOM 1432 C C . ASP A 1 183 ? -1.108 -9.942 12.091 1.00 94.19 183 ASP A C 1
ATOM 1434 O O . ASP A 1 183 ? -1.399 -10.965 12.706 1.00 94.19 183 ASP A O 1
ATOM 1438 N N . ILE A 1 184 ? -0.484 -8.930 12.699 1.00 97.19 184 ILE A N 1
ATOM 1439 C CA . ILE A 1 184 ? -0.252 -8.907 14.149 1.00 97.19 184 ILE A CA 1
ATOM 1440 C C . ILE A 1 184 ? -1.508 -8.514 14.939 1.00 97.19 184 ILE A C 1
ATOM 1442 O O . ILE A 1 184 ? -1.653 -8.937 16.087 1.00 97.19 184 ILE A O 1
ATOM 1446 N N . LEU A 1 185 ? -2.394 -7.719 14.332 1.00 97.00 185 LEU A N 1
ATOM 1447 C CA . LEU A 1 185 ? -3.612 -7.212 14.957 1.00 97.00 185 LEU A CA 1
ATOM 1448 C C . LEU A 1 185 ? -4.812 -8.108 14.662 1.00 97.00 185 LEU A C 1
ATOM 1450 O O . LEU A 1 185 ? -5.115 -8.391 13.503 1.00 97.00 185 LEU A O 1
ATOM 1454 N N . ASP A 1 186 ? -5.530 -8.437 15.728 1.00 95.56 186 ASP A N 1
ATOM 1455 C CA . ASP A 1 186 ? -6.861 -9.029 15.706 1.00 95.56 186 ASP A CA 1
ATOM 1456 C C . ASP A 1 186 ? -7.888 -8.042 16.281 1.00 95.56 186 ASP A C 1
ATOM 1458 O O . ASP A 1 186 ? -7.548 -7.033 16.907 1.00 95.56 186 ASP A O 1
ATOM 1462 N N . LEU A 1 187 ? -9.175 -8.359 16.133 1.00 95.88 187 LEU A N 1
ATOM 1463 C CA . LEU A 1 187 ? -10.272 -7.511 16.605 1.00 95.88 187 LEU A CA 1
ATOM 1464 C C . LEU A 1 187 ? -10.249 -7.267 18.127 1.00 95.88 187 LEU A C 1
ATOM 1466 O O . LEU A 1 187 ? -10.717 -6.228 18.596 1.00 95.88 187 LEU A O 1
ATOM 1470 N N . SER A 1 188 ? -9.686 -8.202 18.899 1.00 96.19 188 SER A N 1
ATOM 1471 C CA . SER A 1 188 ? -9.495 -8.069 20.348 1.00 96.19 188 SER A CA 1
ATOM 1472 C C . SER A 1 188 ? -8.393 -7.081 20.733 1.00 96.19 188 SER A C 1
ATOM 1474 O O . SER A 1 188 ? -8.369 -6.613 21.869 1.00 96.19 188 SER A O 1
ATOM 1476 N N . ASP A 1 189 ? -7.473 -6.767 19.816 1.00 97.69 189 ASP A N 1
ATOM 1477 C CA . ASP A 1 189 ? -6.373 -5.837 20.082 1.00 97.69 189 ASP A CA 1
ATOM 1478 C C . ASP A 1 189 ? -6.758 -4.390 19.809 1.00 97.69 189 ASP A C 1
ATOM 1480 O O . ASP A 1 189 ? -5.973 -3.491 20.101 1.00 97.69 189 ASP A O 1
ATOM 1484 N N . VAL A 1 190 ? -7.935 -4.149 19.235 1.00 97.56 190 VAL A N 1
ATOM 1485 C CA . VAL A 1 190 ? -8.372 -2.812 18.855 1.00 97.56 190 VAL A CA 1
ATOM 1486 C C . VAL A 1 190 ? -9.658 -2.417 19.563 1.00 97.56 190 VAL A C 1
ATOM 1488 O O . VAL A 1 190 ? -10.614 -3.183 19.715 1.00 97.56 190 VAL A O 1
ATOM 1491 N N . SER A 1 191 ? -9.707 -1.160 19.980 1.00 96.69 191 SER A N 1
ATOM 1492 C CA . SER A 1 191 ? -10.928 -0.522 20.453 1.00 96.69 191 SER A CA 1
ATOM 1493 C C . SER A 1 191 ? -11.064 0.872 19.865 1.00 96.69 191 SER A C 1
ATOM 1495 O O . SER A 1 191 ? -10.086 1.473 19.431 1.00 96.69 191 SER A O 1
ATOM 1497 N N . TRP A 1 192 ? -12.298 1.364 19.804 1.00 94.88 192 TRP A N 1
ATOM 1498 C CA . TRP A 1 192 ? -12.595 2.700 19.306 1.00 94.88 192 TRP A CA 1
ATOM 1499 C C . TRP A 1 192 ? -13.157 3.530 20.451 1.00 94.88 192 TRP A C 1
ATOM 1501 O O . TRP A 1 192 ? -14.168 3.148 21.041 1.00 94.88 192 TRP A O 1
ATOM 1511 N N . SER A 1 193 ? -12.506 4.641 20.783 1.00 92.88 193 SER A N 1
ATOM 1512 C CA . SER A 1 193 ? -12.931 5.512 21.881 1.00 92.88 193 SER A CA 1
ATOM 1513 C C . SER A 1 193 ? -12.572 6.959 21.583 1.00 92.88 193 SER A C 1
ATOM 1515 O O . SER A 1 193 ? -11.483 7.239 21.089 1.00 92.88 193 SER A O 1
ATOM 1517 N N . ASN A 1 194 ? -13.491 7.882 21.875 1.00 89.88 194 ASN A N 1
ATOM 1518 C CA . ASN A 1 194 ? -13.305 9.325 21.677 1.00 89.88 194 ASN A CA 1
ATOM 1519 C C . ASN A 1 194 ? -12.809 9.697 20.266 1.00 89.88 194 ASN A C 1
ATOM 1521 O O . ASN A 1 194 ? -11.960 10.570 20.107 1.00 89.88 194 ASN A O 1
ATOM 1525 N N . GLY A 1 195 ? -13.321 9.002 19.242 1.00 90.31 195 GLY A N 1
ATOM 1526 C CA . GLY A 1 195 ? -12.937 9.233 17.849 1.00 90.31 195 GLY A CA 1
ATOM 1527 C C . GLY A 1 195 ? -11.519 8.783 17.495 1.00 90.31 195 GLY A C 1
ATOM 1528 O O . GLY A 1 195 ? -11.001 9.248 16.490 1.00 90.31 195 GLY A O 1
ATOM 1529 N N . ARG A 1 196 ? -10.896 7.918 18.307 1.00 92.81 196 ARG A N 1
ATOM 1530 C CA . ARG A 1 196 ? -9.547 7.381 18.090 1.00 92.81 196 ARG A CA 1
ATOM 1531 C C . ARG A 1 196 ? -9.526 5.861 18.103 1.00 92.81 196 ARG A C 1
ATOM 1533 O O . ARG A 1 196 ? -10.275 5.222 18.853 1.00 92.81 196 ARG A O 1
ATOM 1540 N N . LEU A 1 197 ? -8.604 5.305 17.323 1.00 95.81 197 LEU A N 1
ATOM 1541 C CA . LEU A 1 197 ? -8.243 3.896 17.394 1.00 95.81 197 LEU A CA 1
ATOM 1542 C C . LEU A 1 197 ? -7.257 3.680 18.545 1.00 95.81 197 LEU A C 1
ATOM 1544 O O . LEU A 1 197 ? -6.186 4.280 18.585 1.00 95.81 197 LEU A O 1
ATOM 1548 N N . ILE A 1 198 ? -7.604 2.793 19.469 1.00 97.12 198 ILE A N 1
ATOM 1549 C CA . ILE A 1 198 ? -6.736 2.370 20.565 1.00 97.12 198 ILE A CA 1
ATOM 1550 C C . ILE A 1 198 ? -6.250 0.960 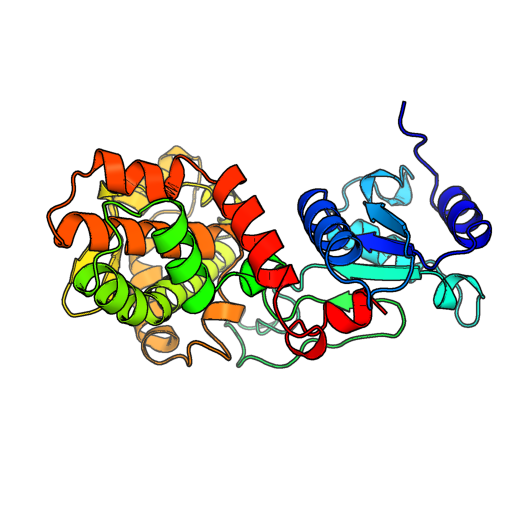20.259 1.00 97.12 198 ILE A C 1
ATOM 1552 O O . ILE A 1 198 ? -7.064 0.051 20.081 1.00 97.12 198 ILE A O 1
ATOM 1556 N N . ILE A 1 199 ? -4.929 0.783 20.247 1.00 97.81 199 ILE A N 1
ATOM 1557 C CA . ILE A 1 199 ? -4.271 -0.509 20.055 1.00 97.81 199 ILE A CA 1
ATOM 1558 C C . ILE A 1 199 ? -3.773 -1.024 21.411 1.00 97.81 199 ILE A C 1
ATOM 1560 O O . ILE A 1 199 ? -3.124 -0.306 22.171 1.00 97.81 199 ILE A O 1
ATOM 1564 N N . SER A 1 200 ? -4.106 -2.273 21.721 1.00 97.75 200 SER A N 1
ATOM 1565 C CA . SER A 1 200 ? -3.799 -2.951 22.978 1.00 97.75 200 SER A CA 1
ATOM 1566 C C . SER A 1 200 ? -2.303 -3.199 23.151 1.00 97.75 200 SER A C 1
ATOM 1568 O O . SER A 1 200 ? -1.618 -3.616 22.218 1.00 97.75 200 SER A O 1
ATOM 1570 N N . SER A 1 201 ? -1.809 -3.070 24.386 1.00 97.25 201 SER A N 1
ATOM 1571 C CA . SER A 1 201 ? -0.441 -3.457 24.759 1.00 97.25 201 SER A CA 1
ATOM 1572 C C . SER A 1 201 ? -0.164 -4.958 24.606 1.00 97.25 201 SER A C 1
ATOM 1574 O O . SER A 1 201 ? 0.996 -5.363 24.593 1.00 97.25 201 SER A O 1
ATOM 1576 N N . ALA A 1 202 ? -1.196 -5.792 24.419 1.00 97.19 202 ALA A N 1
ATOM 1577 C CA . ALA A 1 202 ? -1.038 -7.213 24.101 1.00 97.19 202 ALA A CA 1
ATOM 1578 C C . ALA A 1 202 ? -0.228 -7.455 22.810 1.00 97.19 202 ALA A C 1
ATOM 1580 O O . ALA A 1 202 ? 0.401 -8.506 22.660 1.00 97.19 202 ALA A O 1
ATOM 1581 N N . VAL A 1 203 ? -0.191 -6.473 21.902 1.00 97.94 203 VAL A N 1
ATOM 1582 C CA . VAL A 1 203 ? 0.599 -6.520 20.663 1.00 97.94 203 VAL A CA 1
ATOM 1583 C C . VAL A 1 203 ? 2.097 -6.665 20.940 1.00 97.94 203 VAL A C 1
ATOM 1585 O O . VAL A 1 203 ? 2.766 -7.399 20.212 1.00 97.94 203 VAL A O 1
ATOM 1588 N N . ASP A 1 204 ? 2.620 -6.064 22.016 1.00 97.69 204 ASP A N 1
ATOM 1589 C CA . ASP A 1 204 ? 4.021 -6.233 22.423 1.00 97.69 204 ASP A CA 1
ATOM 1590 C C . ASP A 1 204 ? 4.333 -7.723 22.630 1.00 97.69 204 ASP A C 1
ATOM 1592 O O . ASP A 1 204 ? 5.294 -8.255 22.071 1.00 97.69 204 ASP A O 1
ATOM 1596 N N . GLN A 1 205 ? 3.471 -8.434 23.366 1.00 97.69 205 GLN A N 1
ATOM 1597 C CA . GLN A 1 205 ? 3.648 -9.862 23.627 1.00 97.69 205 GLN A CA 1
ATOM 1598 C C . GLN A 1 205 ? 3.497 -10.701 22.353 1.00 97.69 205 GLN A C 1
ATOM 1600 O O . GLN A 1 205 ? 4.248 -11.657 22.155 1.00 97.69 205 GLN A O 1
ATOM 1605 N N . LYS A 1 206 ? 2.568 -10.344 21.457 1.00 97.94 206 LYS A N 1
ATOM 1606 C CA . LYS A 1 206 ? 2.432 -11.021 20.158 1.00 97.94 206 LYS A CA 1
ATOM 1607 C C . LYS A 1 206 ? 3.699 -10.884 19.311 1.00 97.94 206 LYS A C 1
ATOM 1609 O O . LYS A 1 206 ? 4.122 -11.858 18.691 1.00 97.94 206 LYS A O 1
ATOM 1614 N N . LEU A 1 207 ? 4.331 -9.711 19.313 1.00 97.94 207 LEU A N 1
ATOM 1615 C CA . LEU A 1 207 ? 5.599 -9.487 18.619 1.00 97.94 207 LEU A CA 1
ATOM 1616 C C . LEU A 1 207 ? 6.735 -10.297 19.263 1.00 97.94 207 LEU A C 1
ATOM 1618 O O . LEU A 1 207 ? 7.473 -10.971 18.540 1.00 97.94 207 LEU A O 1
ATOM 1622 N N . VAL A 1 208 ? 6.839 -10.318 20.599 1.00 97.44 208 VAL A N 1
ATOM 1623 C CA . VAL A 1 208 ? 7.807 -11.173 21.321 1.00 97.44 208 VAL A CA 1
ATOM 1624 C C . VAL A 1 208 ? 7.643 -12.640 20.917 1.00 97.44 208 VAL A C 1
ATOM 1626 O O . VAL A 1 208 ? 8.627 -13.299 20.582 1.00 97.44 208 VAL A O 1
ATOM 1629 N N . ASN A 1 209 ? 6.405 -13.136 20.854 1.00 97.06 209 ASN A N 1
ATOM 1630 C CA . ASN A 1 209 ? 6.105 -14.514 20.455 1.00 97.06 209 ASN A CA 1
ATOM 1631 C C . ASN A 1 209 ? 6.507 -14.821 18.997 1.00 97.06 209 ASN A C 1
ATOM 1633 O O . ASN A 1 209 ? 6.731 -15.979 18.655 1.00 97.06 209 ASN A O 1
ATOM 1637 N N . ARG A 1 210 ? 6.647 -13.798 18.142 1.00 96.75 210 ARG A N 1
ATOM 1638 C CA . ARG A 1 210 ? 7.184 -13.906 16.770 1.00 96.75 210 ARG A CA 1
ATOM 1639 C C . ARG A 1 210 ? 8.710 -13.758 16.696 1.00 96.75 210 ARG A C 1
ATOM 1641 O O . ARG A 1 210 ? 9.260 -13.641 15.599 1.00 96.75 210 ARG A O 1
ATOM 1648 N N . GLY A 1 211 ? 9.394 -13.750 17.841 1.00 95.75 211 GLY A N 1
ATOM 1649 C CA . GLY A 1 211 ? 10.848 -13.623 17.939 1.00 95.75 211 GLY A CA 1
ATOM 1650 C C . GLY A 1 211 ? 11.366 -12.189 17.802 1.00 95.75 211 GLY A C 1
ATOM 1651 O O . GLY A 1 211 ? 12.533 -11.995 17.472 1.00 95.75 211 GLY A O 1
ATOM 1652 N N . ALA A 1 212 ? 10.527 -11.172 18.014 1.00 95.38 212 ALA A N 1
ATOM 1653 C CA . ALA A 1 212 ? 10.963 -9.777 17.995 1.00 95.38 212 ALA A CA 1
ATOM 1654 C C . ALA A 1 212 ? 11.648 -9.396 19.320 1.00 95.38 212 ALA A C 1
ATOM 1656 O O . ALA A 1 212 ? 10.993 -9.126 20.326 1.00 95.38 212 ALA A O 1
ATOM 1657 N N . HIS A 1 213 ? 12.981 -9.345 19.318 1.00 91.12 213 HIS A N 1
ATOM 1658 C CA . HIS A 1 213 ? 13.781 -9.068 20.520 1.00 91.12 213 HIS A CA 1
ATOM 1659 C C . HIS A 1 213 ? 13.632 -7.637 21.065 1.00 91.12 213 HIS A C 1
ATOM 1661 O O . HIS A 1 213 ? 13.892 -7.395 22.239 1.00 91.12 213 HIS A O 1
ATOM 1667 N N . ASN A 1 214 ? 13.182 -6.693 20.240 1.00 92.75 214 ASN A N 1
ATOM 1668 C CA . ASN A 1 214 ? 12.950 -5.290 20.592 1.00 92.75 214 ASN A CA 1
ATOM 1669 C C . ASN A 1 214 ? 11.459 -4.909 20.521 1.00 92.75 214 ASN A C 1
ATOM 1671 O O . ASN A 1 214 ? 11.110 -3.779 20.180 1.00 92.75 214 ASN A O 1
ATOM 1675 N N . ALA A 1 215 ? 10.571 -5.853 20.839 1.00 94.50 215 ALA A N 1
ATOM 1676 C CA . ALA A 1 215 ? 9.127 -5.627 20.890 1.00 94.50 215 ALA A CA 1
ATOM 1677 C C . ALA A 1 215 ? 8.640 -4.924 22.167 1.00 94.50 215 ALA A C 1
ATOM 1679 O O . ALA A 1 215 ? 7.590 -4.293 22.150 1.00 94.50 215 ALA A O 1
ATOM 1680 N N . VAL A 1 216 ? 9.385 -5.014 23.273 1.00 94.44 216 VAL A N 1
ATOM 1681 C CA . VAL A 1 216 ? 8.967 -4.433 24.559 1.00 94.44 216 VAL A CA 1
ATOM 1682 C C . VAL A 1 216 ? 8.836 -2.913 24.441 1.00 94.44 216 VAL A C 1
ATOM 1684 O O . VAL A 1 216 ? 9.778 -2.234 24.022 1.00 94.44 216 VAL A O 1
ATOM 1687 N N . GLY A 1 217 ? 7.671 -2.375 24.804 1.00 96.62 217 GLY A N 1
ATOM 1688 C CA . GLY A 1 217 ? 7.373 -0.948 24.722 1.00 96.62 217 GLY A CA 1
ATOM 1689 C C . GLY A 1 217 ? 6.983 -0.479 23.320 1.00 96.62 217 GLY A C 1
ATOM 1690 O O . GLY A 1 217 ? 6.931 0.727 23.096 1.00 96.62 217 GLY A O 1
ATOM 1691 N N . PHE A 1 218 ? 6.712 -1.391 22.380 1.00 98.06 218 PHE A N 1
ATOM 1692 C CA . PHE A 1 218 ? 6.287 -1.032 21.027 1.00 98.06 218 PHE A CA 1
ATOM 1693 C C . PHE A 1 218 ? 5.026 -0.162 21.061 1.00 98.06 218 PHE A C 1
ATOM 1695 O O . PHE A 1 218 ? 5.000 0.906 20.451 1.00 98.06 218 PHE A O 1
ATOM 1702 N N . ILE A 1 219 ? 4.006 -0.567 21.822 1.00 98.06 219 ILE A N 1
ATOM 1703 C CA . ILE A 1 219 ? 2.758 0.200 21.926 1.00 98.06 219 ILE A CA 1
ATOM 1704 C C . ILE A 1 219 ? 2.951 1.530 22.668 1.00 98.06 219 ILE A C 1
ATOM 1706 O O . ILE A 1 219 ? 2.293 2.518 22.342 1.00 98.06 219 ILE A O 1
ATOM 1710 N N . SER A 1 220 ? 3.891 1.601 23.614 1.00 97.75 220 SER A N 1
ATOM 1711 C CA . SER A 1 220 ? 4.253 2.869 24.261 1.00 97.75 220 SER A CA 1
ATOM 1712 C C . SER A 1 220 ? 4.847 3.858 23.254 1.00 97.75 220 SER A C 1
ATOM 1714 O O . SER A 1 220 ? 4.406 5.005 23.189 1.00 97.75 220 SER A O 1
ATOM 1716 N N . ASP A 1 221 ? 5.799 3.411 22.432 1.00 97.38 221 ASP A N 1
ATOM 1717 C CA . ASP A 1 221 ? 6.388 4.235 21.372 1.00 97.38 221 ASP A CA 1
ATOM 1718 C C . ASP A 1 221 ? 5.347 4.636 20.329 1.00 97.38 221 ASP A C 1
ATOM 1720 O O . ASP A 1 221 ? 5.334 5.780 19.882 1.00 97.38 221 ASP A O 1
ATOM 1724 N N . PHE A 1 222 ? 4.457 3.712 19.956 1.00 97.94 222 PHE A N 1
ATOM 1725 C CA . PHE A 1 222 ? 3.344 3.986 19.049 1.00 97.94 222 PHE A CA 1
ATOM 1726 C C . PHE A 1 222 ? 2.473 5.129 19.572 1.00 97.94 222 PHE A C 1
ATOM 1728 O O . PHE A 1 222 ? 2.247 6.094 18.847 1.00 97.94 222 PHE A O 1
ATOM 1735 N N . ASN A 1 223 ? 2.043 5.067 20.836 1.00 97.31 223 ASN A N 1
ATOM 1736 C CA . ASN A 1 223 ? 1.211 6.108 21.441 1.00 97.31 223 ASN A CA 1
ATOM 1737 C C . ASN A 1 223 ? 1.930 7.463 21.486 1.00 97.31 223 ASN A C 1
ATOM 1739 O O . ASN A 1 223 ? 1.313 8.498 21.216 1.00 97.31 223 ASN A O 1
ATOM 1743 N N . GLN A 1 224 ? 3.233 7.456 21.788 1.00 96.56 224 GLN A N 1
ATOM 1744 C CA . GLN A 1 224 ? 4.054 8.664 21.793 1.00 96.56 224 GLN A CA 1
ATOM 1745 C C . GLN A 1 224 ? 4.138 9.276 20.389 1.00 96.56 224 GLN A C 1
ATOM 1747 O O . GLN A 1 224 ? 3.807 10.443 20.205 1.00 96.56 224 GLN A O 1
ATOM 1752 N N . ARG A 1 225 ? 4.490 8.480 19.370 1.00 95.12 225 ARG A N 1
ATOM 1753 C CA . ARG A 1 225 ? 4.612 8.948 17.977 1.00 95.12 225 ARG A CA 1
ATOM 1754 C C . ARG A 1 225 ? 3.289 9.393 17.386 1.00 95.12 225 ARG A C 1
ATOM 1756 O O . ARG A 1 225 ? 3.237 10.393 16.671 1.00 95.12 225 ARG A O 1
ATOM 1763 N N . TYR A 1 226 ? 2.218 8.676 17.701 1.00 96.38 226 TYR A N 1
ATOM 1764 C CA . TYR A 1 226 ? 0.883 9.095 17.327 1.00 96.38 226 TYR A CA 1
ATOM 1765 C C . TYR A 1 226 ? 0.571 10.479 17.913 1.00 96.38 226 TYR A C 1
ATOM 1767 O O . TYR A 1 226 ? 0.165 11.376 17.179 1.00 96.38 226 TYR A O 1
ATOM 1775 N N . THR A 1 227 ? 0.819 10.685 19.208 1.00 95.12 227 THR A N 1
ATOM 1776 C CA . THR A 1 227 ? 0.526 11.960 19.880 1.00 95.12 227 THR A CA 1
ATOM 1777 C C . THR A 1 227 ? 1.374 13.104 19.331 1.00 95.12 227 THR A C 1
ATOM 1779 O O . THR A 1 227 ? 0.815 14.129 18.947 1.00 95.12 227 THR A O 1
ATOM 1782 N N . ASP A 1 228 ? 2.690 12.910 19.240 1.00 93.81 228 ASP A N 1
ATOM 1783 C CA . ASP A 1 228 ? 3.649 13.964 18.889 1.00 93.81 228 ASP A CA 1
ATOM 1784 C C . ASP A 1 228 ? 3.538 14.432 17.438 1.00 93.81 228 ASP A C 1
ATOM 1786 O O . ASP A 1 228 ? 3.890 15.570 17.128 1.00 93.81 228 ASP A O 1
ATOM 1790 N N . ARG A 1 229 ? 3.085 13.551 16.539 1.00 91.00 229 ARG A N 1
ATOM 1791 C CA . ARG A 1 229 ? 3.139 13.797 15.096 1.00 91.00 229 ARG A CA 1
ATOM 1792 C C . ARG A 1 229 ? 1.840 13.466 14.382 1.00 91.00 229 ARG A C 1
ATOM 1794 O O . ARG A 1 229 ? 1.264 14.314 13.709 1.00 91.00 229 ARG A O 1
ATOM 1801 N N . TRP A 1 230 ? 1.406 12.213 14.465 1.00 94.62 230 TRP A N 1
ATOM 1802 C CA . TRP A 1 230 ? 0.401 11.708 13.528 1.00 94.62 230 TRP A CA 1
ATOM 1803 C C . TRP A 1 230 ? -1.025 12.140 13.865 1.00 94.62 230 TRP A C 1
ATOM 1805 O O . TRP A 1 230 ? -1.863 12.184 12.971 1.00 94.62 230 TRP A O 1
ATOM 1815 N N . SER A 1 231 ? -1.299 12.521 15.114 1.00 93.19 231 SER A N 1
ATOM 1816 C CA . SER A 1 231 ? -2.637 12.905 15.582 1.00 93.19 231 SER A CA 1
ATOM 1817 C C . SER A 1 231 ? -3.233 14.107 14.836 1.00 93.19 231 SER A C 1
ATOM 1819 O O . SER A 1 231 ? -4.456 14.230 14.742 1.00 93.19 231 SER A O 1
ATOM 1821 N N . THR A 1 232 ? -2.388 14.969 14.266 1.00 90.75 232 THR A N 1
ATOM 1822 C CA . THR A 1 232 ? -2.790 16.153 13.491 1.00 90.75 232 THR A CA 1
ATOM 1823 C C . THR A 1 232 ? -2.359 16.095 12.026 1.00 90.75 232 THR A C 1
ATOM 1825 O O . THR A 1 232 ? -2.699 17.005 11.269 1.00 90.75 232 THR A O 1
ATOM 1828 N N . ALA A 1 233 ? -1.672 15.029 11.600 1.00 89.94 233 ALA A N 1
ATOM 1829 C CA . ALA A 1 233 ? -1.189 14.891 10.231 1.00 89.94 233 ALA A CA 1
ATOM 1830 C C . ALA A 1 233 ? -2.359 14.934 9.221 1.00 89.94 233 ALA A C 1
ATOM 1832 O O . ALA A 1 233 ? -3.399 14.283 9.443 1.00 89.94 233 ALA A O 1
ATOM 1833 N N . PRO A 1 234 ? -2.240 15.691 8.115 1.00 89.31 234 PRO A N 1
ATOM 1834 C CA . PRO A 1 234 ? -3.216 15.673 7.036 1.00 89.31 234 PRO A CA 1
ATOM 1835 C C . PRO A 1 234 ? -3.398 14.260 6.479 1.00 89.31 234 PRO A C 1
ATOM 1837 O O . PRO A 1 234 ? -2.433 13.540 6.227 1.00 89.31 234 PRO A O 1
ATOM 1840 N N . PHE A 1 235 ? -4.654 13.855 6.292 1.00 83.88 235 PHE A N 1
ATOM 1841 C CA . PHE A 1 235 ? -4.960 12.504 5.832 1.00 83.88 235 PHE A CA 1
ATOM 1842 C C . PHE A 1 235 ? -4.534 12.275 4.386 1.00 83.88 235 PHE A C 1
ATOM 1844 O O . PHE A 1 235 ? -3.816 11.322 4.172 1.00 83.88 235 PHE A O 1
ATOM 1851 N N . SER A 1 236 ? -4.943 13.128 3.442 1.00 77.19 236 SER A N 1
ATOM 1852 C CA . SER A 1 236 ? -4.832 12.889 1.991 1.00 77.19 236 SER A CA 1
ATOM 1853 C C . SER A 1 236 ? -3.514 13.341 1.354 1.00 77.19 236 SER A C 1
ATOM 1855 O O . SER A 1 236 ? -3.418 13.441 0.133 1.00 77.19 236 SER A O 1
ATOM 1857 N N . THR A 1 237 ? -2.549 13.760 2.167 1.00 78.25 237 THR A N 1
ATOM 1858 C CA . THR A 1 237 ? -1.251 14.261 1.694 1.00 78.25 237 THR A CA 1
ATOM 1859 C C . THR A 1 237 ? -0.104 13.820 2.594 1.00 78.25 237 THR A C 1
ATOM 1861 O O . THR A 1 237 ? 1.013 14.285 2.402 1.00 78.25 237 THR A O 1
ATOM 1864 N N . GLU A 1 238 ? -0.352 13.002 3.622 1.00 83.69 238 GLU A N 1
ATOM 1865 C CA . GLU A 1 238 ? 0.706 12.606 4.554 1.00 83.69 238 GLU A CA 1
ATOM 1866 C C . GLU A 1 238 ? 0.442 11.240 5.187 1.00 83.69 238 GLU A C 1
ATOM 1868 O O . GLU A 1 238 ? 1.226 10.320 4.959 1.00 83.69 238 GLU A O 1
ATOM 1873 N N . ALA A 1 239 ? -0.617 11.094 5.990 1.00 83.06 239 ALA A N 1
ATOM 1874 C CA . ALA A 1 239 ? -0.818 9.893 6.804 1.00 83.06 239 ALA A CA 1
ATOM 1875 C C . ALA A 1 239 ? -1.088 8.637 5.961 1.00 83.06 239 ALA A C 1
ATOM 1877 O O . ALA A 1 239 ? -0.532 7.574 6.235 1.00 83.06 239 ALA A O 1
ATOM 1878 N N . ASP A 1 240 ? -1.910 8.763 4.922 1.00 89.31 240 ASP A N 1
ATOM 1879 C CA . ASP A 1 240 ? -2.142 7.704 3.943 1.00 89.31 240 ASP A CA 1
ATOM 1880 C C . ASP A 1 240 ? -0.853 7.306 3.218 1.00 89.31 240 ASP A C 1
ATOM 1882 O O . ASP A 1 240 ? -0.586 6.123 3.051 1.00 89.31 240 ASP A O 1
ATOM 1886 N N . LEU A 1 241 ? -0.012 8.267 2.851 1.00 91.81 241 LEU A N 1
ATOM 1887 C CA . LEU A 1 241 ? 1.201 8.019 2.077 1.00 91.81 241 LEU A CA 1
ATOM 1888 C C . LEU A 1 241 ? 2.332 7.425 2.932 1.00 91.81 241 LEU A C 1
ATOM 1890 O O . LEU A 1 241 ? 3.134 6.666 2.394 1.00 91.81 241 LEU A O 1
ATOM 1894 N N . HIS A 1 242 ? 2.366 7.708 4.242 1.00 93.44 242 HIS A N 1
ATOM 1895 C CA . HIS A 1 242 ? 3.352 7.194 5.214 1.00 93.44 242 HIS A CA 1
ATOM 1896 C C . HIS A 1 242 ? 2.967 5.885 5.910 1.00 93.44 242 HIS A C 1
ATOM 1898 O O . HIS A 1 242 ? 3.778 5.291 6.627 1.00 93.44 242 HIS A O 1
ATOM 1904 N N . ALA A 1 243 ? 1.740 5.409 5.734 1.00 94.81 243 ALA A N 1
ATOM 1905 C CA . ALA A 1 243 ? 1.390 4.073 6.180 1.00 94.81 243 ALA A CA 1
ATOM 1906 C C . ALA A 1 243 ? 2.038 3.036 5.245 1.00 94.81 243 ALA A C 1
ATOM 1908 O O . ALA A 1 243 ? 1.845 3.069 4.031 1.00 94.81 243 ALA A O 1
ATOM 1909 N N . HIS A 1 244 ? 2.800 2.099 5.807 1.00 95.94 244 HIS A N 1
ATOM 1910 C CA . HIS A 1 244 ? 3.365 0.981 5.054 1.00 95.94 244 HIS A CA 1
ATOM 1911 C C . HIS A 1 244 ? 2.236 0.061 4.579 1.00 95.94 244 HIS A C 1
ATOM 1913 O O . HIS A 1 244 ? 1.416 -0.320 5.411 1.00 95.94 244 HIS A O 1
ATOM 1919 N N . GLY A 1 245 ? 2.219 -0.358 3.308 1.00 94.25 245 GLY A N 1
ATOM 1920 C CA . GLY A 1 245 ? 1.095 -1.057 2.659 1.00 94.25 245 GLY A CA 1
ATOM 1921 C C . GLY A 1 245 ? 0.337 -2.063 3.536 1.00 94.25 245 GLY A C 1
ATOM 1922 O O . GLY A 1 245 ? -0.777 -1.790 3.982 1.00 94.25 245 GLY A O 1
ATOM 1923 N N . HIS A 1 246 ? 0.945 -3.204 3.881 1.00 94.56 246 HIS A N 1
ATOM 1924 C CA . HIS A 1 246 ? 0.252 -4.231 4.680 1.00 94.56 246 HIS A CA 1
ATOM 1925 C C . HIS A 1 246 ? -0.088 -3.804 6.118 1.00 94.56 246 HIS A C 1
ATOM 1927 O O . HIS A 1 246 ? -1.067 -4.289 6.685 1.00 94.56 246 HIS A O 1
ATOM 1933 N N . ILE A 1 247 ? 0.699 -2.911 6.729 1.00 97.06 247 ILE A N 1
ATOM 1934 C CA . ILE A 1 247 ? 0.440 -2.411 8.091 1.00 97.06 247 ILE A CA 1
ATOM 1935 C C . ILE A 1 247 ? -0.748 -1.449 8.064 1.00 97.06 247 ILE A C 1
ATOM 1937 O O . ILE A 1 247 ? -1.673 -1.599 8.859 1.00 97.06 247 ILE A O 1
ATOM 1941 N N . GLY A 1 248 ? -0.736 -0.490 7.139 1.00 96.94 248 GLY A N 1
ATOM 1942 C CA . GLY A 1 248 ? -1.818 0.459 6.914 1.00 96.94 248 GLY A CA 1
ATOM 1943 C C . GLY A 1 248 ? -3.120 -0.253 6.580 1.00 96.94 248 GLY A C 1
ATOM 1944 O O . GLY A 1 248 ? -4.138 0.031 7.206 1.00 96.94 248 GLY A O 1
ATOM 1945 N N . GLU A 1 249 ? -3.075 -1.246 5.686 1.00 96.62 249 GLU A N 1
ATOM 1946 C CA . GLU A 1 249 ? -4.233 -2.077 5.357 1.00 96.62 249 GLU A CA 1
ATOM 1947 C C . GLU A 1 249 ? -4.771 -2.794 6.606 1.00 96.62 249 GLU A C 1
ATOM 1949 O O . GLU A 1 249 ? -5.956 -2.685 6.922 1.00 96.62 249 GLU A O 1
ATOM 1954 N N . MET A 1 250 ? -3.915 -3.496 7.352 1.00 97.00 250 MET A N 1
ATOM 1955 C CA . MET A 1 250 ? -4.323 -4.204 8.568 1.00 97.00 250 MET A CA 1
ATOM 1956 C C . MET A 1 250 ? -4.964 -3.259 9.595 1.00 97.00 250 MET A C 1
ATOM 1958 O O . MET A 1 250 ? -6.042 -3.563 10.104 1.00 97.00 250 MET A O 1
ATOM 1962 N N . VAL A 1 251 ? -4.335 -2.117 9.891 1.00 97.94 251 VAL A N 1
ATOM 1963 C CA . VAL A 1 251 ? -4.853 -1.143 10.866 1.00 97.94 251 VAL A CA 1
ATOM 1964 C C . VAL A 1 251 ? -6.193 -0.566 10.402 1.00 97.94 251 VAL A C 1
ATOM 1966 O O . VAL A 1 251 ? -7.146 -0.535 11.183 1.00 97.94 251 VAL A O 1
ATOM 1969 N N . LEU A 1 252 ? -6.295 -0.174 9.128 1.00 97.50 252 LEU A N 1
ATOM 1970 C CA . LEU A 1 252 ? -7.521 0.344 8.524 1.00 97.50 252 LEU A CA 1
ATOM 1971 C C . LEU A 1 252 ? -8.677 -0.649 8.662 1.00 97.50 252 LEU A C 1
ATOM 1973 O O . LEU A 1 252 ? -9.744 -0.303 9.168 1.00 97.50 252 LEU A O 1
ATOM 1977 N N . TRP A 1 253 ? -8.473 -1.899 8.253 1.00 97.06 253 TRP A N 1
ATOM 1978 C CA . TRP A 1 253 ? -9.549 -2.887 8.264 1.00 97.06 253 TRP A CA 1
ATOM 1979 C C . TRP A 1 253 ? -9.915 -3.365 9.667 1.00 97.06 253 TRP A C 1
ATOM 1981 O O . TRP A 1 253 ? -11.087 -3.656 9.906 1.00 97.06 253 TRP A O 1
ATOM 1991 N N . MET A 1 254 ? -8.972 -3.379 10.612 1.00 97.44 254 MET A N 1
ATOM 1992 C CA . MET A 1 254 ? -9.282 -3.625 12.024 1.00 97.44 254 MET A CA 1
ATOM 1993 C C . MET A 1 254 ? -10.141 -2.510 12.624 1.00 97.44 254 MET A C 1
ATOM 1995 O O . MET A 1 254 ? -11.101 -2.792 13.342 1.00 97.44 254 MET A O 1
ATOM 1999 N N . ALA A 1 255 ? -9.859 -1.252 12.287 1.00 97.38 255 ALA A N 1
ATOM 2000 C CA . ALA A 1 255 ? -10.692 -0.131 12.704 1.00 97.38 255 ALA A CA 1
ATOM 2001 C C . ALA A 1 255 ? -12.105 -0.211 12.106 1.00 97.38 255 ALA A C 1
ATOM 2003 O O . ALA A 1 255 ? -13.090 -0.093 12.837 1.00 97.38 255 ALA A O 1
ATOM 2004 N N . VAL A 1 256 ? -12.215 -0.497 10.802 1.00 96.44 256 VAL A N 1
ATOM 2005 C CA . VAL A 1 256 ? -13.507 -0.697 10.122 1.00 96.44 256 VAL A CA 1
ATOM 2006 C C . VAL A 1 256 ? -14.301 -1.828 10.780 1.00 96.44 256 VAL A C 1
ATOM 2008 O O . VAL A 1 256 ? -15.473 -1.647 11.109 1.00 96.44 256 VAL A O 1
ATOM 2011 N N . ALA A 1 257 ? -13.672 -2.976 11.038 1.00 96.19 257 ALA A N 1
ATOM 2012 C CA . ALA A 1 257 ? -14.316 -4.084 11.737 1.00 96.19 257 ALA A CA 1
ATOM 2013 C C . ALA A 1 257 ? -14.787 -3.687 13.139 1.00 96.19 257 ALA A C 1
ATOM 2015 O O . ALA A 1 257 ? -15.901 -4.032 13.538 1.00 96.19 257 ALA A O 1
ATOM 2016 N N . LYS A 1 258 ? -13.993 -2.905 13.877 1.00 97.25 258 LYS A N 1
ATOM 2017 C CA . LYS A 1 258 ? -14.397 -2.464 15.212 1.00 97.25 258 LYS A CA 1
ATOM 2018 C C . LYS A 1 258 ? -15.617 -1.544 15.186 1.00 97.25 258 LYS A C 1
ATOM 2020 O O . LYS A 1 258 ? -16.479 -1.659 16.054 1.00 97.25 258 LYS A O 1
ATOM 2025 N N . ILE A 1 259 ? -15.734 -0.687 14.176 1.00 96.56 259 ILE A N 1
ATOM 2026 C CA . ILE A 1 259 ? -16.914 0.166 13.968 1.00 96.56 259 ILE A CA 1
ATOM 2027 C C . ILE A 1 259 ? -18.152 -0.674 13.667 1.00 96.56 259 ILE A C 1
ATOM 2029 O O . ILE A 1 259 ? -19.219 -0.412 14.222 1.00 96.56 259 ILE A O 1
ATOM 2033 N N . VAL A 1 260 ? -18.006 -1.711 12.841 1.00 95.75 260 VAL A N 1
ATOM 2034 C CA . VAL A 1 260 ? -19.088 -2.659 12.544 1.00 95.75 260 VAL A CA 1
ATOM 2035 C C . VAL A 1 260 ? -19.574 -3.342 13.828 1.00 95.75 260 VAL A C 1
ATOM 2037 O O . VAL A 1 260 ? -20.776 -3.353 14.084 1.00 95.75 260 VAL A O 1
ATOM 2040 N N . VAL A 1 261 ? -18.671 -3.813 14.696 1.00 96.81 261 VAL A N 1
ATOM 2041 C CA . VAL A 1 261 ? -19.058 -4.373 16.009 1.00 96.81 261 VAL A CA 1
ATOM 2042 C C . VAL A 1 261 ? -19.767 -3.343 16.884 1.00 96.81 261 VAL A C 1
ATOM 2044 O O . VAL A 1 261 ? -20.832 -3.624 17.430 1.00 96.81 261 VAL A O 1
ATOM 2047 N N . ASN A 1 262 ? -19.220 -2.131 16.990 1.00 95.75 262 ASN A N 1
ATOM 2048 C CA . ASN A 1 262 ? -19.819 -1.057 17.788 1.00 95.75 262 ASN A CA 1
ATOM 2049 C C . ASN A 1 262 ? -21.209 -0.639 17.279 1.00 95.75 262 ASN A C 1
ATOM 2051 O O . ASN A 1 262 ? -21.990 -0.069 18.036 1.00 95.75 262 ASN A O 1
ATOM 2055 N N . SER A 1 263 ? -21.525 -0.945 16.019 1.00 95.38 263 SER A N 1
ATOM 2056 C CA . SER A 1 263 ? -22.830 -0.700 15.400 1.00 95.38 263 SER A CA 1
ATOM 2057 C C . SER A 1 263 ? -23.825 -1.853 15.605 1.00 95.38 263 SER A C 1
ATOM 2059 O O . SER A 1 263 ? -24.907 -1.841 15.027 1.00 95.38 263 SER A O 1
ATOM 2061 N N . GLY A 1 264 ? -23.479 -2.851 16.428 1.00 96.06 264 GLY A N 1
ATOM 2062 C CA . GLY A 1 264 ? -24.368 -3.944 16.833 1.00 96.06 264 GLY A CA 1
ATOM 2063 C C . GLY A 1 264 ? -24.255 -5.225 16.002 1.00 96.06 264 GLY A C 1
ATOM 2064 O O . GLY A 1 264 ? -25.025 -6.159 16.227 1.00 96.06 264 GLY A O 1
ATOM 2065 N N . PHE A 1 265 ? -23.311 -5.305 15.062 1.00 96.38 265 PHE A N 1
ATOM 2066 C CA . PHE A 1 265 ? -23.068 -6.523 14.286 1.00 96.38 265 PHE A CA 1
ATOM 2067 C C . PHE A 1 265 ? -22.149 -7.498 15.032 1.00 96.38 265 PHE A C 1
ATOM 2069 O O . PHE A 1 265 ? -21.382 -7.116 15.915 1.00 96.38 265 PHE A O 1
ATOM 2076 N N . SER A 1 266 ? -22.217 -8.783 14.675 1.00 95.69 266 SER A N 1
ATOM 2077 C CA . SER A 1 266 ? -21.416 -9.812 15.341 1.00 95.69 266 SER A CA 1
ATOM 2078 C C . SER A 1 266 ? -19.925 -9.685 15.018 1.00 95.69 266 SER A C 1
ATOM 2080 O O . SER A 1 266 ? -19.532 -9.319 13.907 1.00 95.69 266 SER A O 1
ATOM 2082 N N . GLU A 1 267 ? -19.081 -10.072 15.978 1.00 95.56 267 GLU A N 1
ATOM 2083 C CA . GLU A 1 267 ? -17.625 -10.111 15.790 1.00 95.56 267 GLU A CA 1
ATOM 2084 C C . GLU A 1 267 ? -17.213 -11.013 14.622 1.00 95.56 267 GLU A C 1
ATOM 2086 O O . GLU A 1 267 ? -16.274 -10.688 13.905 1.00 95.56 267 GLU A O 1
ATOM 2091 N N . ALA A 1 268 ? -17.948 -12.102 14.372 1.00 93.94 268 ALA A N 1
ATOM 2092 C CA . ALA A 1 268 ? -17.688 -12.995 13.246 1.00 93.94 268 ALA A CA 1
ATOM 2093 C C . ALA A 1 268 ? -17.803 -12.272 11.891 1.00 93.94 268 ALA A C 1
ATOM 2095 O O . ALA A 1 268 ? -16.918 -12.407 11.048 1.00 93.94 268 ALA A O 1
ATOM 2096 N N . VAL A 1 269 ? -18.851 -11.462 11.700 1.00 93.56 269 VAL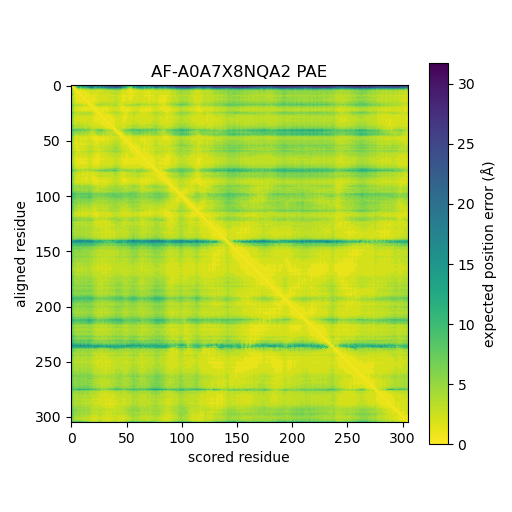 A N 1
ATOM 2097 C CA . VAL A 1 269 ? -19.049 -10.681 10.466 1.00 93.56 269 VAL A CA 1
ATOM 2098 C C . VAL A 1 269 ? -17.970 -9.605 10.325 1.00 93.56 269 VAL A C 1
ATOM 2100 O O . VAL A 1 269 ? -17.420 -9.407 9.242 1.00 93.56 269 VAL A O 1
ATOM 2103 N N . ALA A 1 270 ? -17.631 -8.929 11.423 1.00 94.38 270 ALA A N 1
ATOM 2104 C CA . ALA A 1 270 ? -16.579 -7.919 11.438 1.00 94.38 270 ALA A CA 1
ATOM 2105 C C . ALA A 1 270 ? -15.191 -8.512 11.122 1.00 94.38 270 ALA A C 1
ATOM 2107 O O . ALA A 1 270 ? -14.434 -7.947 10.333 1.00 94.38 270 ALA A O 1
ATOM 2108 N N . GLN A 1 271 ? -14.872 -9.680 11.682 1.00 93.25 271 GLN A N 1
ATOM 2109 C CA . GLN A 1 271 ? -13.620 -10.387 11.423 1.00 93.25 271 GLN A CA 1
ATOM 2110 C C . GLN A 1 271 ? -13.534 -10.863 9.968 1.00 93.25 271 GLN A C 1
ATOM 2112 O O . GLN A 1 271 ? -12.492 -10.709 9.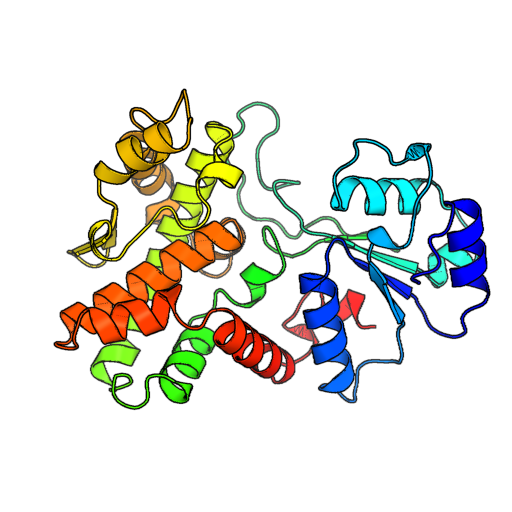327 1.00 93.25 271 GLN A O 1
ATOM 2117 N N . GLU A 1 272 ? -14.630 -11.395 9.419 1.00 92.31 272 GLU A N 1
ATOM 2118 C CA . GLU A 1 272 ? -14.702 -11.802 8.014 1.00 92.31 272 GLU A CA 1
ATOM 2119 C C . GLU A 1 272 ? -14.438 -10.619 7.069 1.00 92.31 272 GLU A C 1
ATOM 2121 O O . GLU A 1 272 ? -13.687 -10.758 6.099 1.00 92.31 272 GLU A O 1
ATOM 2126 N N . LEU A 1 273 ? -14.990 -9.444 7.386 1.00 90.81 273 LEU A N 1
ATOM 2127 C CA . LEU A 1 273 ? -14.754 -8.212 6.637 1.00 90.81 273 LEU A CA 1
ATOM 2128 C C . LEU A 1 273 ? -13.272 -7.799 6.655 1.00 90.81 273 LEU A C 1
ATOM 2130 O O . LEU A 1 273 ? -12.730 -7.418 5.612 1.00 90.81 273 LEU A O 1
ATOM 2134 N N . ALA A 1 274 ? -12.615 -7.875 7.817 1.00 92.12 274 ALA A N 1
ATOM 2135 C CA . ALA A 1 274 ? -11.237 -7.419 7.960 1.00 92.12 274 ALA A CA 1
ATOM 2136 C C . ALA A 1 274 ? -10.201 -8.397 7.386 1.00 92.12 274 ALA A C 1
ATOM 2138 O O . ALA A 1 274 ? -9.321 -7.985 6.620 1.00 92.12 274 ALA A O 1
ATOM 2139 N N . THR A 1 275 ? -10.294 -9.688 7.720 1.00 90.44 275 THR A N 1
ATOM 2140 C CA . THR A 1 275 ? -9.257 -10.683 7.379 1.00 90.44 275 THR A CA 1
ATOM 2141 C C . THR A 1 275 ? -9.737 -11.811 6.479 1.00 90.44 275 THR A C 1
ATOM 2143 O O . THR A 1 275 ? -8.919 -12.372 5.756 1.00 90.44 275 THR A O 1
ATOM 2146 N N . GLY A 1 276 ? -11.030 -12.138 6.473 1.00 85.06 276 GLY A N 1
ATOM 2147 C CA . GLY A 1 276 ? -11.544 -13.338 5.801 1.00 85.06 276 GLY A CA 1
ATOM 2148 C C . GLY A 1 276 ? -11.564 -13.281 4.270 1.00 85.06 276 GLY A C 1
ATOM 2149 O O . GLY A 1 276 ? -11.684 -14.321 3.629 1.00 85.06 276 GLY A O 1
ATOM 2150 N N . ARG A 1 277 ? -11.468 -12.088 3.667 1.00 87.31 277 ARG A N 1
ATOM 2151 C CA . ARG A 1 277 ? -11.726 -11.877 2.227 1.00 87.31 277 ARG A CA 1
ATOM 2152 C C . ARG A 1 277 ? -10.708 -10.967 1.530 1.00 87.31 277 ARG A C 1
ATOM 2154 O O . ARG A 1 277 ? -11.077 -10.143 0.698 1.00 87.31 277 ARG A O 1
ATOM 2161 N N . ARG A 1 278 ? -9.421 -11.100 1.863 1.00 92.06 278 ARG A N 1
ATOM 2162 C CA . ARG A 1 278 ? -8.356 -10.230 1.319 1.00 92.06 278 ARG A CA 1
ATOM 2163 C C . ARG A 1 278 ? -8.267 -10.250 -0.203 1.00 92.06 278 ARG A C 1
ATOM 2165 O O . ARG A 1 278 ? -8.276 -9.189 -0.815 1.00 92.06 278 ARG A O 1
ATOM 2172 N N . ASP A 1 279 ? -8.260 -11.437 -0.804 1.00 92.00 279 ASP A N 1
ATOM 2173 C CA . ASP A 1 279 ? -8.171 -11.588 -2.264 1.00 92.00 279 ASP A CA 1
ATOM 2174 C C . ASP A 1 279 ? -9.347 -10.914 -2.972 1.00 92.00 279 ASP A C 1
ATOM 2176 O O . ASP A 1 279 ? -9.200 -10.266 -4.004 1.00 92.00 279 ASP A O 1
ATOM 2180 N N . GLU A 1 280 ? -10.535 -11.039 -2.393 1.00 92.44 280 GLU A N 1
ATOM 2181 C CA . GLU A 1 280 ? -11.740 -10.457 -2.959 1.00 92.44 280 GLU A CA 1
ATOM 2182 C C . GLU A 1 280 ? -11.759 -8.932 -2.797 1.00 92.44 280 GLU A C 1
ATOM 2184 O O . GLU A 1 280 ? -12.072 -8.201 -3.737 1.00 92.44 280 GLU A O 1
ATOM 2189 N N . ARG A 1 281 ? -11.325 -8.429 -1.637 1.00 94.06 281 ARG A N 1
ATOM 2190 C CA . ARG A 1 281 ? -11.087 -7.000 -1.430 1.00 94.06 281 ARG A CA 1
ATOM 2191 C C . ARG A 1 281 ? -10.094 -6.436 -2.441 1.00 94.06 281 ARG A C 1
ATOM 2193 O O . ARG A 1 281 ? -10.350 -5.371 -2.999 1.00 94.06 281 ARG A O 1
ATOM 2200 N N . ARG A 1 282 ? -9.015 -7.166 -2.722 1.00 94.12 282 ARG A N 1
ATOM 2201 C CA . ARG A 1 282 ? -8.019 -6.805 -3.736 1.00 94.12 282 ARG A CA 1
ATOM 2202 C C . ARG A 1 282 ? -8.632 -6.734 -5.140 1.00 94.12 282 ARG A C 1
ATOM 2204 O O . ARG A 1 282 ? -8.390 -5.771 -5.860 1.00 94.12 282 ARG A O 1
ATOM 2211 N N . ARG A 1 283 ? -9.509 -7.670 -5.517 1.00 93.44 283 ARG A N 1
ATOM 2212 C CA . ARG A 1 283 ? -10.242 -7.593 -6.799 1.00 93.44 283 ARG A CA 1
ATOM 2213 C C . ARG A 1 283 ? -11.141 -6.360 -6.883 1.00 93.44 283 ARG A C 1
ATOM 2215 O O . ARG A 1 283 ? -11.123 -5.663 -7.897 1.00 93.44 283 ARG A O 1
ATOM 2222 N N . VAL A 1 284 ? -11.903 -6.058 -5.827 1.00 94.88 284 VAL A N 1
ATOM 2223 C CA . VAL A 1 284 ? -12.738 -4.842 -5.782 1.00 94.88 284 VAL A CA 1
ATOM 2224 C C . VAL A 1 284 ? -11.882 -3.585 -5.867 1.00 94.88 284 VAL A C 1
ATOM 2226 O O . VAL A 1 284 ? -12.274 -2.633 -6.541 1.00 94.88 284 VAL A O 1
ATOM 2229 N N . TRP A 1 285 ? -10.722 -3.588 -5.214 1.00 95.81 285 TRP A N 1
ATOM 2230 C CA . TRP A 1 285 ? -9.757 -2.499 -5.272 1.00 95.81 285 TRP A CA 1
ATOM 2231 C C . TRP A 1 285 ? -9.261 -2.258 -6.697 1.00 95.81 285 TRP A C 1
ATOM 2233 O O . TRP A 1 285 ? -9.359 -1.130 -7.175 1.00 95.81 285 TRP A O 1
ATOM 2243 N N . HIS A 1 286 ? -8.852 -3.306 -7.418 1.00 95.56 286 HIS A N 1
ATOM 2244 C CA . HIS A 1 286 ? -8.422 -3.181 -8.813 1.00 95.56 286 HIS A CA 1
ATOM 2245 C C . HIS A 1 286 ? -9.535 -2.620 -9.710 1.00 95.56 286 HIS A C 1
ATOM 2247 O O . HIS A 1 286 ? -9.303 -1.692 -10.480 1.00 95.56 286 HIS A O 1
ATOM 2253 N N . VAL A 1 287 ? -10.768 -3.125 -9.573 1.00 94.94 287 VAL A N 1
ATOM 2254 C CA . VAL A 1 287 ? -11.931 -2.622 -10.332 1.00 94.94 287 VAL A CA 1
ATOM 2255 C C . VAL A 1 287 ? -12.258 -1.172 -9.965 1.00 94.94 287 VAL A C 1
ATOM 2257 O O . VAL A 1 287 ? -12.694 -0.388 -10.807 1.00 94.94 287 VAL A O 1
ATOM 2260 N N . TRP A 1 288 ? -12.084 -0.791 -8.700 1.00 96.12 288 TRP A N 1
ATOM 2261 C CA . TRP A 1 288 ? -12.273 0.586 -8.264 1.00 96.12 288 TRP A CA 1
ATOM 2262 C C . TRP A 1 288 ? -11.209 1.521 -8.832 1.00 96.12 288 TRP A C 1
ATOM 2264 O O . TRP A 1 288 ? -11.591 2.540 -9.406 1.00 96.12 288 TRP A O 1
ATOM 2274 N N . LEU A 1 289 ? -9.928 1.156 -8.777 1.00 95.62 289 LEU A N 1
ATOM 2275 C CA . LEU A 1 289 ? -8.859 1.929 -9.411 1.00 95.62 289 LEU A CA 1
ATOM 2276 C C . LEU A 1 289 ? -9.071 2.055 -10.922 1.00 95.62 289 LEU A C 1
ATOM 2278 O O . LEU A 1 289 ? -8.981 3.155 -11.456 1.00 95.62 289 LEU A O 1
ATOM 2282 N N . ALA A 1 290 ? -9.465 0.968 -11.591 1.00 94.69 290 ALA A N 1
ATOM 2283 C CA . ALA A 1 290 ? -9.796 0.959 -13.016 1.00 94.69 290 ALA A CA 1
ATOM 2284 C C . ALA A 1 290 ? -10.939 1.916 -13.399 1.00 94.69 290 ALA A C 1
ATOM 2286 O O . ALA A 1 290 ? -11.046 2.315 -14.555 1.00 94.69 290 ALA A O 1
ATOM 2287 N N . SER A 1 291 ? -11.807 2.275 -12.446 1.00 94.38 291 SER A N 1
ATOM 2288 C CA . SER A 1 291 ? -12.905 3.221 -12.672 1.00 94.38 291 SER A CA 1
ATOM 2289 C C . SER A 1 291 ? -12.526 4.687 -12.449 1.00 94.38 291 SER A C 1
ATOM 2291 O O . SER A 1 291 ? -13.350 5.562 -12.710 1.00 94.38 291 SER A O 1
ATOM 2293 N N . ARG A 1 292 ? -11.312 4.967 -11.959 1.00 93.75 292 ARG A N 1
ATOM 2294 C CA . ARG A 1 292 ? -10.841 6.336 -11.726 1.00 93.75 292 ARG A CA 1
ATOM 2295 C C . ARG A 1 292 ? -10.241 6.941 -12.997 1.00 93.75 292 ARG A C 1
ATOM 2297 O O . ARG A 1 292 ? -9.690 6.207 -13.819 1.00 93.75 292 ARG A O 1
ATOM 2304 N N . PRO A 1 293 ? -10.312 8.273 -13.169 1.00 92.25 293 PRO A N 1
ATOM 2305 C CA . PRO A 1 293 ? -9.554 8.953 -14.209 1.00 92.25 293 PRO A CA 1
ATOM 2306 C C . PRO A 1 293 ? -8.058 8.655 -14.075 1.00 92.25 293 PRO A C 1
ATOM 2308 O O . PRO A 1 293 ? -7.506 8.760 -12.984 1.00 92.25 293 PRO A O 1
ATOM 2311 N N . LEU A 1 294 ? -7.400 8.311 -15.188 1.00 90.25 294 LEU A N 1
ATOM 2312 C CA . LEU A 1 294 ? -6.000 7.873 -15.181 1.00 90.25 294 LEU A CA 1
ATOM 2313 C C . LEU A 1 294 ? -5.077 8.887 -14.484 1.00 90.25 294 LEU A C 1
ATOM 2315 O O . LEU A 1 294 ? -4.325 8.497 -13.606 1.00 90.25 294 LEU A O 1
ATOM 2319 N N . HIS A 1 295 ? -5.230 10.184 -14.772 1.00 90.25 295 HIS A N 1
ATOM 2320 C CA . HIS A 1 295 ? -4.430 11.270 -14.182 1.00 90.25 295 HIS A CA 1
ATOM 2321 C C . HIS A 1 295 ? -4.546 11.416 -12.649 1.00 90.25 295 HIS A C 1
ATOM 2323 O O . HIS A 1 295 ? -3.768 12.144 -12.039 1.00 90.25 295 HIS A O 1
ATOM 2329 N N . GLU A 1 296 ? -5.521 10.764 -12.005 1.00 90.31 296 GLU A N 1
ATOM 2330 C CA . GLU A 1 296 ? -5.627 10.725 -10.538 1.00 90.31 296 GLU A CA 1
ATOM 2331 C C . GLU A 1 296 ? -4.768 9.617 -9.911 1.00 90.31 296 GLU A C 1
ATOM 2333 O O . GLU A 1 296 ? -4.681 9.527 -8.687 1.00 90.31 296 GLU A O 1
ATOM 2338 N N . LEU A 1 297 ? -4.159 8.751 -10.726 1.00 91.31 297 LEU A N 1
ATOM 2339 C CA . LEU A 1 297 ? -3.381 7.597 -10.275 1.00 91.31 297 LEU A CA 1
ATOM 2340 C C . LEU A 1 297 ? -1.876 7.880 -10.229 1.00 91.31 297 LEU A C 1
ATOM 2342 O O . LEU A 1 297 ? -1.086 6.945 -10.182 1.00 91.31 297 LEU A O 1
ATOM 2346 N N . SER A 1 298 ? -1.454 9.143 -10.248 1.00 91.12 298 SER A N 1
ATOM 2347 C CA . SER A 1 298 ? -0.039 9.474 -10.406 1.00 91.12 298 SER A CA 1
ATOM 2348 C C . SER A 1 298 ? 0.878 8.864 -9.334 1.00 91.12 298 SER A C 1
ATOM 2350 O O . SER A 1 298 ? 0.533 8.890 -8.142 1.00 91.12 298 SER A O 1
ATOM 2352 N N . PRO A 1 299 ? 2.057 8.332 -9.724 1.00 92.75 299 PRO A N 1
ATOM 2353 C CA . PRO A 1 299 ? 2.625 8.249 -11.090 1.00 92.75 299 PRO A CA 1
ATOM 2354 C C . PRO A 1 299 ? 2.337 6.928 -11.831 1.00 92.75 299 PRO A C 1
ATOM 2356 O O . PRO A 1 299 ? 3.059 6.544 -12.753 1.00 92.75 299 PRO A O 1
ATOM 2359 N N . LEU A 1 300 ? 1.315 6.175 -11.417 1.00 92.31 300 LEU A N 1
ATOM 2360 C CA . LEU A 1 300 ? 0.887 4.971 -12.135 1.00 92.31 300 LEU A CA 1
ATOM 2361 C C . LEU A 1 300 ? 0.332 5.309 -13.527 1.00 92.31 300 LEU A C 1
ATOM 2363 O O . LEU A 1 300 ? 0.382 4.472 -14.420 1.00 92.31 300 LEU A O 1
ATOM 2367 N N . ASP A 1 301 ? -0.165 6.528 -13.730 1.00 93.25 301 ASP A N 1
ATOM 2368 C CA . ASP A 1 301 ? -0.546 7.041 -15.045 1.00 93.25 301 ASP A CA 1
ATOM 2369 C C . ASP A 1 301 ? 0.627 7.088 -16.023 1.00 93.25 301 ASP A C 1
ATOM 2371 O O . ASP A 1 301 ? 0.513 6.553 -17.125 1.00 93.25 301 ASP A O 1
ATOM 2375 N N . ASP A 1 302 ? 1.763 7.637 -15.597 1.00 93.06 302 ASP A N 1
ATOM 2376 C CA . ASP A 1 302 ? 2.994 7.679 -16.389 1.00 93.06 302 ASP A CA 1
ATOM 2377 C C . ASP A 1 302 ? 3.525 6.267 -16.675 1.00 93.06 302 ASP A C 1
ATOM 2379 O O . ASP A 1 302 ? 3.978 5.972 -17.782 1.00 93.06 302 ASP A O 1
ATOM 2383 N N . ALA A 1 303 ? 3.418 5.358 -15.700 1.00 92.12 303 ALA A N 1
ATOM 2384 C CA . ALA A 1 303 ? 3.806 3.955 -15.865 1.00 92.12 303 ALA A CA 1
ATOM 2385 C C . ALA A 1 303 ? 2.942 3.212 -16.901 1.00 92.12 303 ALA A C 1
ATOM 2387 O O . ALA A 1 303 ? 3.390 2.228 -17.496 1.00 92.12 303 ALA A O 1
ATOM 2388 N N . LEU A 1 304 ? 1.708 3.674 -17.106 1.00 91.44 304 LEU A N 1
ATOM 2389 C CA . LEU A 1 304 ? 0.743 3.097 -18.035 1.00 91.44 304 LEU A CA 1
ATOM 2390 C C . LEU A 1 304 ? 0.784 3.740 -19.437 1.00 91.44 304 LEU A C 1
ATOM 2392 O O . LEU A 1 304 ? 0.073 3.244 -20.308 1.00 91.44 304 LEU A O 1
ATOM 2396 N N . ALA A 1 305 ? 1.581 4.794 -19.673 1.00 86.50 305 ALA A N 1
ATOM 2397 C CA . ALA A 1 305 ? 1.651 5.549 -20.940 1.00 86.50 305 ALA A CA 1
ATOM 2398 C C . ALA A 1 305 ? 2.784 5.097 -21.908 1.00 86.50 305 ALA A C 1
ATOM 2400 O O . ALA A 1 305 ? 2.809 3.919 -22.328 1.00 86.50 305 ALA A O 1
#

Foldseek 3Di:
DQQAAALVRVLVVLVPDPAAEEEEQDPLVQVLLVLLCVLAPPFDDYHYHYLRSHDHPVCPPPHSQRSLVVSVVPDDPPDPSLVRAAYEYFCQCPVQADPVPRHGDQQDADDDDSRYHYASARDPLLLCLDLVLLLLLCVVPVVVLNDVQLSVLLSLQSLQLLLLLLLLLSLCVVLVNPVLLQVLDDLVQWAADPSHIHGHPVSLVSSVVSVRPPSPCSSVSSVVSSVVPSVPDDRPRGSSRNRNNRSSLLSSLSRSLNSSVVVPDDNVSSRCRRPVQVVVSSVSSSVVVSPDDLVVRPPVSVSRD

Secondary structure (DSSP, 8-state):
----B-HHHHHHHHHH-SSEEEEESSHHHHHHHHHHHHH-TTS--EEEEEGGGB--GGGTT--HHHHHHHHHHTSPTT-GGGGTEEEEE--TTTTTB-TTT-PBPPP------SSEEE-SSSSGGGGG--HHHHHHHHHHH-TTT--HHHHHHHHHHHHHHHHHHHHHHHHHHHTT-GGG-TT---GGGEEEETTEEEE-THHHHHHHHTT-TT-TTHHHHHHHHHHHTGGG--IIIIIHHHS-HHHHHHHHHHHHHHHHHHTT--HHHHHIIIIITHHHHHHHHHHHHHTS-GGGSTTHHHHT-